Protein AF-A0A527W4P3-F1 (afdb_monomer_lite)

Sequence (259 aa):
NPYYQLFCGEEFFQHHLVFDRTSLTRWRLRMGEERLTALLQESLAAATRLGAAKPADFRAVIVDTTVQEKAITFPTDAKLMHRARERLVKLAGKHGIRLRQSYARVGKIALIKHQRYAHAKQFKRANRQLKRLRTMLGAVIRDITRKIAGRPELMAPFGLPLSLARRVRDQRQRERGRKVYSLHAPEVECIGKGKAHKPYEFGVKVSVATPLYRSRGGQFVAHIKALPGNPYDGHTLATILPAIENSIGANLAKIVADA

pLDDT: mean 91.45, std 6.42, range [50.66, 98.5]

Foldseek 3Di:
DVVVCVVVPNPDDDPDDPDDPCPVVVVVVVCPDVNVLVVQLVVLVVCCVVQQFPLVLLQAKEKEKDFPFDPDDFFDLLVQLLVLLVVLLVVCVVVVNDFPDSCNPVSVVLSVQLVVCVVVVVVVRNVVSSVVSLVNLVSSLVRVVVRCVVPVVVCVVCVLSSVSSVLSSPDDPPDPQSHQRDSVCSQWDWAAPPDPVDRTGIHFMKMWMWGPDAGNNGIGGLDMDTDGSRDDRVVVCVVCQVVSCVSSVHHHPHYHYDD

Radius of gyration: 23.85 Å; chains: 1; bounding box: 53×44×65 Å

Structure (mmCIF, N/CA/C/O backbone):
data_AF-A0A527W4P3-F1
#
_entry.id   AF-A0A527W4P3-F1
#
loop_
_atom_site.group_PDB
_atom_site.id
_atom_site.type_symbol
_atom_site.label_atom_id
_atom_site.label_alt_id
_atom_site.label_comp_id
_atom_site.label_asym_id
_atom_site.label_entity_id
_atom_site.label_seq_id
_atom_site.pdbx_PDB_ins_code
_atom_site.Cartn_x
_atom_site.Cartn_y
_atom_site.Cartn_z
_atom_site.occupancy
_atom_site.B_iso_or_equiv
_atom_site.auth_seq_id
_atom_site.auth_comp_id
_atom_site.auth_asym_id
_atom_site.auth_atom_id
_atom_site.pdbx_PDB_model_num
ATOM 1 N N . ASN A 1 1 ? -7.059 21.897 -9.932 1.00 77.62 1 ASN A N 1
ATOM 2 C CA . ASN A 1 1 ? -5.733 21.469 -9.426 1.00 77.62 1 ASN A CA 1
ATOM 3 C C . ASN A 1 1 ? -4.750 21.850 -10.518 1.00 77.62 1 ASN A C 1
ATOM 5 O O . ASN A 1 1 ? -4.711 21.125 -11.504 1.00 77.62 1 ASN A O 1
ATOM 9 N N . PRO A 1 2 ? -4.055 22.989 -10.385 1.00 84.31 2 PRO A N 1
ATOM 10 C CA . PRO A 1 2 ? -3.237 23.552 -11.461 1.00 84.31 2 PRO A CA 1
ATOM 11 C C . PRO A 1 2 ? -2.115 22.602 -11.905 1.00 84.31 2 PRO A C 1
ATOM 13 O O . PRO A 1 2 ? -1.927 22.403 -13.095 1.00 84.31 2 PRO A O 1
ATOM 16 N N . TYR A 1 3 ? -1.466 21.896 -10.971 1.00 84.56 3 TYR A N 1
ATOM 17 C CA . TYR A 1 3 ? -0.422 20.912 -11.298 1.00 84.56 3 TYR A CA 1
ATOM 18 C C . TYR A 1 3 ? -0.920 19.771 -12.188 1.00 84.56 3 TYR A C 1
ATOM 20 O O . TYR A 1 3 ? -0.194 19.255 -13.028 1.00 84.56 3 TYR A O 1
ATOM 28 N N . TYR A 1 4 ? -2.168 19.360 -11.986 1.00 78.75 4 TYR A N 1
ATOM 29 C CA . TYR A 1 4 ? -2.769 18.273 -12.747 1.00 78.75 4 TYR A CA 1
ATOM 30 C C . TYR A 1 4 ? -3.213 18.707 -14.145 1.00 78.75 4 TYR A C 1
ATOM 32 O O . TYR A 1 4 ? -3.174 17.907 -15.067 1.00 78.75 4 TYR A O 1
ATOM 40 N N . GLN A 1 5 ? -3.624 19.968 -14.287 1.00 85.94 5 GLN A N 1
ATOM 41 C CA . GLN A 1 5 ? -3.936 20.566 -15.584 1.00 85.94 5 GLN A CA 1
ATOM 42 C C . GLN A 1 5 ? -2.657 20.711 -16.412 1.00 85.94 5 GLN A C 1
ATOM 44 O O . GLN A 1 5 ? -2.618 20.217 -17.533 1.00 85.94 5 GLN A O 1
ATOM 49 N N . LEU A 1 6 ? -1.580 21.225 -15.807 1.00 85.81 6 LEU A N 1
ATOM 50 C CA . LEU A 1 6 ? -0.265 21.294 -16.447 1.00 85.81 6 LEU A CA 1
ATOM 51 C C . LEU A 1 6 ? 0.236 19.911 -16.895 1.00 85.81 6 LEU A C 1
ATOM 53 O O . LEU A 1 6 ? 0.693 19.753 -18.020 1.00 85.81 6 LEU A O 1
ATOM 57 N N . PHE A 1 7 ? 0.110 18.886 -16.041 1.00 82.56 7 PHE A N 1
ATOM 58 C CA . PHE A 1 7 ? 0.482 17.510 -16.402 1.00 82.56 7 PHE A CA 1
ATOM 59 C C . PHE A 1 7 ? -0.280 16.983 -17.629 1.00 82.56 7 PHE A C 1
ATOM 61 O O . PHE A 1 7 ? 0.236 16.144 -18.362 1.00 82.56 7 PHE A O 1
ATOM 68 N N . CYS A 1 8 ? -1.499 17.466 -17.860 1.00 84.19 8 CYS A N 1
ATOM 69 C CA . CYS A 1 8 ? -2.319 17.078 -19.003 1.00 84.19 8 CYS A CA 1
ATOM 70 C C . CYS A 1 8 ? -2.175 18.002 -20.213 1.00 84.19 8 CYS A C 1
ATOM 72 O O . CYS A 1 8 ? -2.931 17.841 -21.164 1.00 84.19 8 CYS A O 1
ATOM 74 N N . GLY A 1 9 ? -1.190 18.903 -20.195 1.00 87.88 9 GLY A N 1
ATOM 75 C CA . GLY A 1 9 ? -0.862 19.771 -21.322 1.00 87.88 9 GLY A CA 1
ATOM 76 C C . GLY A 1 9 ? -1.630 21.090 -21.354 1.00 87.88 9 GLY A C 1
ATOM 77 O O . GLY A 1 9 ? -1.562 21.785 -22.358 1.00 87.88 9 GLY A O 1
ATOM 78 N N . GLU A 1 10 ? -2.346 21.457 -20.288 1.00 89.19 10 GLU A N 1
ATOM 79 C CA . GLU A 1 10 ? -2.992 22.770 -20.218 1.00 89.19 10 GLU A CA 1
ATOM 80 C C . GLU A 1 10 ? -1.956 23.865 -19.949 1.00 89.19 10 GLU A C 1
ATOM 82 O O . GLU A 1 10 ? -1.247 23.833 -18.938 1.00 89.19 10 GLU A O 1
ATOM 87 N N . GLU A 1 11 ? -1.913 24.861 -20.829 1.00 90.25 11 GLU A N 1
ATOM 88 C CA . GLU A 1 11 ? -1.038 26.032 -20.701 1.00 90.25 11 GLU A CA 1
ATOM 89 C C . GLU A 1 11 ? -1.626 27.097 -19.763 1.00 90.25 11 GLU A C 1
ATOM 91 O O . GLU A 1 11 ? -0.892 27.812 -19.079 1.00 90.25 11 GLU A O 1
ATOM 96 N N . PHE A 1 12 ? -2.958 27.166 -19.674 1.00 90.88 12 PHE A N 1
ATOM 97 C CA . PHE A 1 12 ? -3.688 28.119 -18.840 1.00 90.88 12 PHE A CA 1
ATOM 98 C C . PHE A 1 12 ? -4.548 27.406 -17.797 1.00 90.88 12 PHE A C 1
ATOM 100 O O . PHE A 1 12 ? -4.994 26.273 -17.978 1.00 90.88 12 PHE A O 1
ATOM 107 N N . PHE A 1 13 ? -4.798 28.081 -16.672 1.00 90.25 13 PHE A N 1
ATOM 108 C CA . PHE A 1 13 ? -5.628 27.517 -15.614 1.00 90.25 13 PHE A CA 1
ATOM 109 C C . PHE A 1 13 ? -7.089 27.414 -16.063 1.00 90.25 13 PHE A C 1
ATOM 111 O O . PHE A 1 13 ? -7.755 28.424 -16.283 1.00 90.25 13 PHE A O 1
ATOM 118 N N . GLN A 1 14 ? -7.600 26.186 -16.125 1.00 88.62 14 GLN A N 1
ATOM 119 C CA . GLN A 1 14 ? -8.987 25.918 -16.488 1.00 88.62 14 GLN A CA 1
ATOM 120 C C . GLN A 1 14 ? -9.875 25.847 -15.241 1.00 88.62 14 GLN A C 1
ATOM 122 O O . GLN A 1 14 ? -9.539 25.193 -14.246 1.00 88.62 14 GLN A O 1
ATOM 127 N N . HIS A 1 15 ? -11.059 26.457 -15.298 1.00 88.38 15 HIS A N 1
ATOM 128 C CA . HIS A 1 15 ? -12.061 26.316 -14.234 1.00 88.38 15 HIS A CA 1
ATOM 129 C C . HIS A 1 15 ? -12.804 24.976 -14.305 1.00 88.38 15 HIS A C 1
ATOM 131 O O . HIS A 1 15 ? -13.229 24.452 -13.272 1.00 88.38 15 HIS A O 1
ATOM 137 N N . HIS A 1 16 ? -12.912 24.384 -15.499 1.00 84.69 16 HIS A N 1
ATOM 138 C CA . HIS A 1 16 ? -13.428 23.030 -15.651 1.00 84.69 16 HIS A CA 1
ATOM 139 C C . HIS A 1 16 ? -12.321 21.993 -15.412 1.00 84.69 16 HIS A C 1
ATOM 141 O O . HIS A 1 16 ? -11.132 22.220 -15.644 1.00 84.69 16 HIS A O 1
ATOM 147 N N . LEU A 1 17 ? -12.708 20.817 -14.918 1.00 76.75 17 LEU A N 1
ATOM 148 C CA . LEU A 1 17 ? -11.782 19.691 -14.833 1.00 76.75 17 LEU A CA 1
ATOM 149 C C . LEU A 1 17 ? -11.620 19.082 -16.227 1.00 76.75 17 LEU A C 1
ATOM 151 O O . LEU A 1 17 ? -12.619 18.741 -16.855 1.00 76.75 17 LEU A O 1
ATOM 155 N N . VAL A 1 18 ? -10.375 18.920 -16.681 1.00 77.31 18 VAL A N 1
ATOM 156 C CA . VAL A 1 18 ? -10.034 18.305 -17.981 1.00 77.31 18 VAL A CA 1
ATOM 157 C C . VAL A 1 18 ? -10.544 16.859 -18.058 1.00 77.31 18 VAL A C 1
ATOM 159 O O . VAL A 1 18 ? -10.915 16.367 -19.116 1.00 77.31 18 VAL A O 1
ATOM 162 N N . PHE A 1 19 ? -10.619 16.171 -16.915 1.00 77.31 19 PHE A N 1
ATOM 163 C CA . PHE A 1 19 ? -11.218 14.846 -16.795 1.00 77.31 19 PHE A CA 1
ATOM 164 C C . PHE A 1 19 ? -11.559 14.511 -15.339 1.00 77.31 19 PHE A C 1
ATOM 166 O O . PHE A 1 19 ? -11.038 15.110 -14.391 1.00 77.31 19 PHE A O 1
ATOM 173 N N . ASP A 1 20 ? -12.430 13.517 -15.154 1.00 83.00 20 ASP A N 1
ATOM 174 C CA . ASP A 1 20 ? -12.815 13.036 -13.830 1.00 83.00 20 ASP A CA 1
ATOM 175 C C . ASP A 1 20 ? -11.621 12.438 -13.064 1.00 83.00 20 ASP A C 1
ATOM 177 O O . ASP A 1 20 ? -10.805 11.686 -13.602 1.00 83.00 20 ASP A O 1
ATOM 181 N N . ARG A 1 21 ? -11.538 12.713 -11.756 1.00 77.06 21 ARG A N 1
ATOM 182 C CA . ARG A 1 21 ? -10.427 12.242 -10.904 1.00 77.06 21 ARG A CA 1
ATOM 183 C C . ARG A 1 21 ? -10.289 10.718 -10.890 1.00 77.06 21 ARG A C 1
ATOM 185 O O . ARG A 1 21 ? -9.221 10.204 -10.565 1.00 77.06 21 ARG A O 1
ATOM 192 N N . THR A 1 22 ? -11.359 9.987 -11.198 1.00 83.19 22 THR A N 1
ATOM 193 C CA . THR A 1 22 ? -11.356 8.524 -11.234 1.00 83.19 22 THR A CA 1
ATOM 194 C C . THR A 1 22 ? -10.990 7.949 -12.599 1.00 83.19 22 THR A C 1
ATOM 196 O O . THR A 1 22 ? -10.780 6.738 -12.672 1.00 83.19 22 THR A O 1
ATOM 199 N N . SER A 1 23 ? -10.832 8.757 -13.657 1.00 84.44 23 SER A N 1
ATOM 200 C CA . SER A 1 23 ? -10.552 8.244 -15.008 1.00 84.44 23 SER A CA 1
ATOM 201 C C . SER A 1 23 ? -9.259 7.439 -15.078 1.00 84.44 23 SER A C 1
ATOM 203 O O . SER A 1 23 ? -9.278 6.340 -15.624 1.00 84.44 23 SER A O 1
ATOM 205 N N . LEU A 1 24 ? -8.163 7.904 -14.463 1.00 81.62 24 LEU A N 1
ATOM 206 C CA . LEU A 1 24 ? -6.905 7.141 -14.431 1.00 81.62 24 LEU A CA 1
ATOM 207 C C . LEU A 1 24 ? -7.049 5.832 -13.646 1.00 81.62 24 LEU A C 1
ATOM 209 O O . LEU A 1 24 ? -6.514 4.805 -14.054 1.00 81.62 24 LEU A O 1
ATOM 213 N N . THR A 1 25 ? -7.817 5.831 -12.554 1.00 83.00 25 THR A N 1
ATOM 214 C CA . THR A 1 25 ? -8.110 4.607 -11.795 1.00 83.00 25 THR A CA 1
ATOM 215 C C . THR A 1 25 ? -8.905 3.616 -12.643 1.00 83.00 25 THR A C 1
ATOM 217 O O . THR A 1 25 ? -8.542 2.445 -12.717 1.00 83.00 25 THR A O 1
ATOM 220 N N . ARG A 1 26 ? -9.959 4.077 -13.327 1.00 86.62 26 ARG A N 1
ATOM 221 C CA . ARG A 1 26 ? -10.779 3.242 -14.219 1.00 86.62 26 ARG A CA 1
ATOM 222 C C . ARG A 1 26 ? -9.981 2.740 -15.419 1.00 86.62 26 ARG A C 1
ATOM 224 O O . ARG A 1 26 ? -10.135 1.588 -15.798 1.00 86.62 26 ARG A O 1
ATOM 231 N N . TRP A 1 27 ? -9.125 3.574 -16.010 1.00 87.88 27 TRP A N 1
ATOM 232 C CA . TRP A 1 27 ? -8.229 3.171 -17.094 1.00 87.88 27 TRP A CA 1
ATOM 233 C C . TRP A 1 27 ? -7.292 2.059 -16.625 1.00 87.88 27 TRP A C 1
ATOM 235 O O . TRP A 1 27 ? -7.317 0.980 -17.205 1.00 87.88 27 TRP A O 1
ATOM 245 N N . ARG A 1 28 ? -6.586 2.247 -15.501 1.00 83.62 28 ARG A N 1
ATOM 246 C CA . ARG A 1 28 ? -5.683 1.225 -14.940 1.00 83.62 28 ARG A CA 1
ATOM 247 C C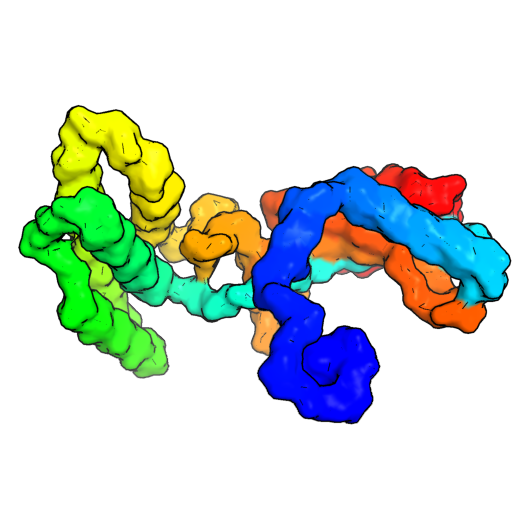 . ARG A 1 28 ? -6.389 -0.103 -14.668 1.00 83.62 28 ARG A C 1
ATOM 249 O O . ARG A 1 28 ? -5.836 -1.148 -14.986 1.00 83.62 28 ARG A O 1
ATOM 256 N N . LEU A 1 29 ? -7.606 -0.063 -14.119 1.00 84.06 29 LEU A N 1
ATOM 257 C CA . LEU A 1 29 ? -8.409 -1.267 -13.871 1.00 84.06 29 LEU A CA 1
ATOM 258 C C . LEU A 1 29 ? -8.836 -1.983 -15.162 1.00 84.06 29 LEU A C 1
ATOM 260 O O . LEU A 1 29 ? -9.033 -3.191 -15.134 1.00 84.06 29 LEU A O 1
ATOM 264 N N . ARG A 1 30 ? -8.974 -1.260 -16.281 1.00 89.19 30 ARG A N 1
ATOM 265 C CA . ARG A 1 30 ? -9.340 -1.824 -17.591 1.00 89.19 30 ARG A CA 1
ATOM 266 C C . ARG A 1 30 ? -8.151 -2.326 -18.408 1.00 89.19 30 ARG A C 1
ATOM 268 O O . ARG A 1 30 ? -8.368 -3.142 -19.301 1.00 89.19 30 ARG A O 1
ATOM 275 N N . MET A 1 31 ? -6.940 -1.816 -18.180 1.00 89.19 31 MET A N 1
ATOM 276 C CA . MET A 1 31 ? -5.775 -2.238 -18.966 1.00 89.19 31 MET A CA 1
ATOM 277 C C . MET A 1 31 ? -5.337 -3.657 -18.590 1.00 89.19 31 MET A C 1
ATOM 279 O O . MET A 1 31 ? -5.160 -4.488 -19.471 1.00 89.19 31 MET A O 1
ATOM 283 N N . GLY A 1 32 ? -5.221 -3.961 -17.296 1.00 86.94 32 GLY A N 1
ATOM 284 C CA . GLY A 1 32 ? -4.622 -5.230 -16.866 1.00 86.94 32 GLY A CA 1
ATOM 285 C C . GLY A 1 32 ? -3.139 -5.335 -17.250 1.00 86.94 32 GLY A C 1
ATOM 286 O O . GLY A 1 32 ? -2.570 -4.413 -17.832 1.00 86.94 32 GLY A O 1
ATOM 287 N N . GLU A 1 33 ? -2.492 -6.440 -16.884 1.00 85.69 33 GLU A N 1
ATOM 288 C CA . GLU A 1 33 ? -1.056 -6.642 -17.134 1.00 85.69 33 GLU A CA 1
ATOM 289 C C . GLU A 1 33 ? -0.759 -6.816 -18.628 1.00 85.69 33 GLU A C 1
ATOM 291 O O . GLU A 1 33 ? 0.067 -6.094 -19.177 1.00 85.69 33 GLU A O 1
ATOM 296 N N . GLU A 1 34 ? -1.511 -7.681 -19.310 1.00 88.12 34 GLU A N 1
ATOM 297 C CA . GLU A 1 34 ? -1.300 -8.015 -20.724 1.00 88.12 34 GLU A CA 1
ATOM 298 C C . GLU A 1 34 ? -1.321 -6.786 -21.642 1.00 88.12 34 GLU A C 1
ATOM 300 O O . GLU A 1 34 ? -0.414 -6.597 -22.452 1.00 88.12 34 GLU A O 1
ATOM 305 N N . ARG A 1 35 ? -2.312 -5.893 -21.490 1.00 91.81 35 ARG A N 1
ATOM 306 C CA . ARG A 1 35 ? -2.401 -4.694 -22.342 1.00 91.81 35 ARG A CA 1
ATOM 307 C C . ARG A 1 35 ? -1.321 -3.671 -22.011 1.00 91.81 35 ARG A C 1
ATOM 309 O O . ARG A 1 35 ? -0.902 -2.940 -22.901 1.00 91.81 35 ARG A O 1
ATOM 316 N N . LEU A 1 36 ? -0.877 -3.591 -20.754 1.00 89.81 36 LEU A N 1
ATOM 317 C CA . LEU A 1 36 ? 0.237 -2.714 -20.382 1.00 89.81 36 LEU A CA 1
ATOM 318 C C . LEU A 1 36 ? 1.555 -3.221 -20.973 1.00 89.81 36 LEU A C 1
ATOM 320 O O . LEU A 1 36 ? 2.338 -2.411 -21.464 1.00 89.81 36 LEU A O 1
ATOM 324 N N . THR A 1 37 ? 1.772 -4.537 -20.988 1.00 89.12 37 THR A N 1
ATOM 325 C CA . THR A 1 37 ? 2.925 -5.143 -21.664 1.00 89.12 37 THR A CA 1
ATOM 326 C C . THR A 1 37 ? 2.879 -4.887 -23.169 1.00 89.12 37 THR A C 1
ATOM 328 O O . THR A 1 37 ? 3.876 -4.442 -23.729 1.00 89.12 37 THR A O 1
ATOM 331 N N . ALA A 1 38 ? 1.720 -5.055 -23.811 1.00 91.69 38 ALA A N 1
ATOM 332 C CA . ALA A 1 38 ? 1.558 -4.746 -25.233 1.00 91.69 38 ALA A CA 1
ATOM 333 C C . ALA A 1 38 ? 1.823 -3.261 -25.547 1.00 91.69 38 ALA A C 1
ATOM 335 O O . ALA A 1 38 ? 2.483 -2.941 -26.531 1.00 91.69 38 ALA A O 1
ATOM 336 N N . LEU A 1 39 ? 1.368 -2.338 -24.689 1.00 92.62 39 LEU A N 1
ATOM 337 C CA . LEU A 1 39 ? 1.679 -0.911 -24.834 1.00 92.62 39 LEU A CA 1
ATOM 338 C C . LEU A 1 39 ? 3.175 -0.617 -24.705 1.00 92.62 39 LEU A C 1
ATOM 340 O O . LEU A 1 39 ? 3.691 0.245 -25.420 1.00 92.62 39 LEU A O 1
ATOM 344 N N . LEU A 1 40 ? 3.873 -1.305 -23.800 1.00 92.38 40 LEU A N 1
ATOM 345 C CA . LEU A 1 40 ? 5.319 -1.168 -23.664 1.00 92.38 40 LEU A CA 1
ATOM 346 C C . LEU A 1 40 ? 6.031 -1.657 -24.930 1.00 92.38 40 LEU A C 1
ATOM 348 O O . LEU A 1 40 ? 6.862 -0.932 -25.472 1.00 92.38 40 LEU A O 1
ATOM 352 N N . GLN A 1 41 ? 5.656 -2.836 -25.432 1.00 93.19 41 GLN A N 1
ATOM 353 C CA . GLN A 1 41 ? 6.182 -3.399 -26.679 1.00 93.19 41 GLN A CA 1
ATOM 354 C C . GLN A 1 41 ? 5.959 -2.451 -27.863 1.00 93.19 41 GLN A C 1
ATOM 356 O O . GLN A 1 41 ? 6.901 -2.145 -28.592 1.00 93.19 41 GLN A O 1
ATOM 361 N N . GLU A 1 42 ? 4.749 -1.908 -28.013 1.00 94.88 42 GLU A N 1
ATOM 362 C CA . GLU A 1 42 ? 4.442 -0.952 -29.081 1.00 94.88 42 GLU A CA 1
ATOM 363 C C . GLU A 1 42 ? 5.232 0.355 -28.927 1.00 94.88 42 GLU A C 1
ATOM 365 O O . GLU A 1 42 ? 5.671 0.931 -29.919 1.00 94.88 42 GLU A O 1
ATOM 370 N N . SER A 1 43 ? 5.493 0.803 -27.695 1.00 93.31 43 SER A N 1
ATOM 371 C CA . SER A 1 43 ? 6.328 1.986 -27.442 1.00 93.31 43 SER A CA 1
ATOM 372 C C . SER A 1 43 ? 7.777 1.770 -27.898 1.00 93.31 43 SER A C 1
ATOM 374 O O . SER A 1 43 ? 8.374 2.661 -28.505 1.00 93.31 43 SER A O 1
ATOM 376 N N . LEU A 1 44 ? 8.340 0.580 -27.658 1.00 93.44 44 LEU A N 1
ATOM 377 C CA . LEU A 1 44 ? 9.680 0.203 -28.129 1.00 93.44 44 LEU A CA 1
ATOM 378 C C . LEU A 1 44 ? 9.720 0.028 -29.656 1.00 93.44 44 LEU A C 1
ATOM 380 O O . LEU A 1 44 ? 10.667 0.471 -30.316 1.00 93.44 44 LEU A O 1
ATOM 384 N N . ALA A 1 45 ? 8.672 -0.560 -30.236 1.00 93.56 45 ALA A N 1
ATOM 385 C CA . ALA A 1 45 ? 8.529 -0.697 -31.682 1.00 93.56 45 ALA A CA 1
ATOM 386 C C . ALA A 1 45 ? 8.433 0.676 -32.363 1.00 93.56 45 ALA A C 1
ATOM 388 O O . ALA A 1 45 ? 9.137 0.936 -33.340 1.00 93.56 45 ALA A O 1
ATOM 389 N N . ALA A 1 46 ? 7.635 1.593 -31.813 1.00 95.38 46 ALA A N 1
ATOM 390 C CA . ALA A 1 46 ? 7.521 2.964 -32.293 1.00 95.38 46 ALA A CA 1
ATOM 391 C C . ALA A 1 46 ? 8.858 3.714 -32.206 1.00 95.38 46 ALA A C 1
ATOM 393 O O . ALA A 1 46 ? 9.261 4.341 -33.184 1.00 95.38 46 ALA A O 1
ATOM 394 N N . ALA A 1 47 ? 9.587 3.596 -31.090 1.00 94.06 47 ALA A N 1
ATOM 395 C CA . ALA A 1 47 ? 10.924 4.177 -30.953 1.00 94.06 47 ALA A CA 1
ATOM 396 C C . ALA A 1 47 ? 11.891 3.662 -32.030 1.00 94.06 47 ALA A C 1
ATOM 398 O O . ALA A 1 47 ? 12.680 4.434 -32.576 1.00 94.06 47 ALA A O 1
ATOM 399 N N . THR A 1 48 ? 11.788 2.380 -32.382 1.00 93.94 48 THR A N 1
ATOM 400 C CA . THR A 1 48 ? 12.583 1.782 -33.459 1.00 93.94 48 THR A CA 1
ATOM 401 C C . THR A 1 48 ? 12.190 2.327 -34.831 1.00 93.94 48 THR A C 1
ATOM 403 O O . THR A 1 48 ? 13.056 2.773 -35.582 1.00 93.94 48 THR A O 1
ATOM 406 N N . ARG A 1 49 ? 10.889 2.366 -35.154 1.00 95.88 49 ARG A N 1
ATOM 407 C CA . ARG A 1 49 ? 10.382 2.891 -36.439 1.00 95.88 49 ARG A CA 1
ATOM 408 C C . ARG A 1 49 ? 10.742 4.363 -36.654 1.00 95.88 49 ARG A C 1
ATOM 410 O O . ARG A 1 49 ? 11.028 4.760 -37.776 1.00 95.88 49 ARG A O 1
ATOM 417 N N . LEU A 1 50 ? 10.756 5.156 -35.583 1.00 96.44 50 LEU A N 1
ATOM 418 C CA . LEU A 1 50 ? 11.114 6.578 -35.610 1.00 96.44 50 LEU A CA 1
ATOM 419 C C . LEU A 1 50 ? 12.635 6.826 -35.575 1.00 96.44 50 LEU A C 1
ATOM 421 O O . LEU A 1 50 ? 13.069 7.976 -35.565 1.00 96.44 50 LEU A O 1
ATOM 425 N N . GLY A 1 51 ? 13.460 5.774 -35.514 1.00 94.12 51 GLY A N 1
ATOM 426 C CA . GLY A 1 51 ? 14.919 5.890 -35.425 1.00 94.12 51 GLY A CA 1
ATOM 427 C C . GLY A 1 51 ? 15.429 6.451 -34.091 1.00 94.12 51 GLY A C 1
ATOM 428 O O . GLY A 1 51 ? 16.599 6.822 -33.986 1.00 94.12 51 GLY A O 1
ATOM 429 N N . ALA A 1 52 ? 14.573 6.515 -33.069 1.00 95.19 52 ALA A N 1
ATOM 430 C CA . ALA A 1 52 ? 14.927 6.928 -31.715 1.00 95.19 52 ALA A CA 1
ATOM 431 C C . ALA A 1 52 ? 15.705 5.832 -30.962 1.00 95.19 52 ALA A C 1
ATOM 433 O O . ALA A 1 52 ? 16.477 6.138 -30.056 1.00 95.19 52 ALA A O 1
ATOM 434 N N . ALA A 1 53 ? 15.555 4.569 -31.356 1.00 94.75 53 ALA A N 1
ATOM 435 C CA . ALA A 1 53 ? 16.349 3.450 -30.859 1.00 94.75 53 ALA A CA 1
ATOM 436 C C . ALA A 1 53 ? 16.651 2.458 -31.986 1.00 94.75 53 ALA A C 1
ATOM 438 O O . ALA A 1 53 ? 15.956 2.425 -33.003 1.00 94.75 53 ALA A O 1
ATOM 439 N N . LYS A 1 54 ? 17.688 1.640 -31.809 1.00 93.00 54 LYS A N 1
ATOM 440 C CA . LYS A 1 54 ? 17.969 0.484 -32.670 1.00 93.00 54 LYS A CA 1
ATOM 441 C C . LYS A 1 54 ? 17.633 -0.804 -31.915 1.00 93.00 54 LYS A C 1
ATOM 443 O O . LYS A 1 54 ? 17.862 -0.854 -30.709 1.00 93.00 54 LYS A O 1
ATOM 448 N N . PRO A 1 55 ? 17.223 -1.892 -32.594 1.00 91.31 55 PRO A N 1
ATOM 449 C CA . PRO A 1 55 ? 17.021 -3.188 -31.938 1.00 91.31 55 PRO A CA 1
ATOM 450 C C . PRO A 1 55 ? 18.251 -3.671 -31.151 1.00 91.31 55 PRO A C 1
ATOM 452 O O . PRO A 1 55 ? 18.123 -4.284 -30.096 1.00 91.31 55 PRO A O 1
ATOM 455 N N . ALA A 1 56 ? 19.456 -3.346 -31.635 1.00 92.12 56 ALA A N 1
ATOM 456 C CA . ALA A 1 56 ? 20.712 -3.673 -30.965 1.00 92.12 56 ALA A CA 1
ATOM 457 C C . ALA A 1 56 ? 20.874 -2.995 -29.591 1.00 92.12 56 ALA A C 1
ATOM 459 O O . ALA A 1 56 ? 21.510 -3.578 -28.714 1.00 92.12 56 ALA A O 1
ATOM 460 N N . ASP A 1 57 ? 20.270 -1.819 -29.382 1.00 92.12 57 ASP A N 1
ATOM 461 C CA . ASP A 1 57 ? 20.376 -1.062 -28.127 1.00 92.12 57 ASP A CA 1
ATOM 462 C C . ASP A 1 57 ? 19.748 -1.833 -26.955 1.00 92.12 57 ASP A C 1
ATOM 464 O O . ASP A 1 57 ? 20.198 -1.728 -25.817 1.00 92.12 57 ASP A O 1
ATOM 468 N N . PHE A 1 58 ? 18.740 -2.665 -27.235 1.00 92.81 58 PHE A N 1
ATOM 469 C CA . PHE A 1 58 ? 18.008 -3.433 -26.230 1.00 92.81 58 PHE A CA 1
ATOM 470 C C . PHE A 1 58 ? 18.654 -4.785 -25.891 1.00 92.81 58 PHE A C 1
ATOM 472 O O . PHE A 1 58 ? 18.195 -5.471 -24.984 1.00 92.81 58 PHE A O 1
ATOM 479 N N . ARG A 1 59 ? 19.733 -5.191 -26.576 1.00 93.25 59 ARG A N 1
ATOM 480 C CA . ARG A 1 59 ? 20.405 -6.480 -26.309 1.00 93.25 59 ARG A CA 1
ATOM 481 C C . ARG A 1 59 ? 21.342 -6.440 -25.103 1.00 93.25 59 ARG A C 1
ATOM 483 O O . ARG A 1 59 ? 21.708 -7.491 -24.585 1.00 93.25 59 ARG A O 1
ATOM 490 N N . ALA A 1 60 ? 21.747 -5.253 -24.663 1.00 94.25 60 ALA A N 1
ATOM 491 C CA . ALA A 1 60 ? 22.511 -5.061 -23.439 1.00 94.25 60 ALA A CA 1
ATOM 492 C C . ALA A 1 60 ? 21.651 -4.273 -22.451 1.00 94.25 60 ALA A C 1
ATOM 494 O O . ALA A 1 60 ? 21.300 -3.131 -22.739 1.00 94.25 60 ALA A O 1
ATOM 495 N N . VAL A 1 61 ? 21.312 -4.860 -21.303 1.00 93.88 61 VAL A N 1
ATOM 496 C CA . VAL A 1 61 ? 20.382 -4.251 -20.340 1.00 93.88 61 VAL A CA 1
ATOM 497 C C . VAL A 1 61 ? 20.967 -4.167 -18.938 1.00 93.88 61 VAL A C 1
ATOM 499 O O . VAL A 1 61 ? 21.739 -5.026 -18.512 1.00 93.88 61 VAL A O 1
ATOM 502 N N . ILE A 1 62 ? 20.555 -3.129 -18.217 1.00 93.88 62 ILE A N 1
ATOM 503 C CA . ILE A 1 62 ? 20.686 -3.009 -16.769 1.00 93.88 62 ILE A CA 1
ATOM 504 C C . ILE A 1 62 ? 19.350 -3.419 -16.164 1.00 93.88 62 ILE A C 1
ATOM 506 O O . ILE A 1 62 ? 18.316 -2.863 -16.543 1.00 93.88 62 ILE A O 1
ATOM 510 N N . VAL A 1 63 ? 19.371 -4.370 -15.237 1.00 92.31 63 VAL A N 1
ATOM 511 C CA . VAL A 1 63 ? 18.193 -4.829 -14.500 1.00 92.31 63 VAL A CA 1
ATOM 512 C C . VAL A 1 63 ? 18.371 -4.470 -13.036 1.00 92.31 63 VAL A C 1
ATOM 514 O O . VAL A 1 63 ? 19.301 -4.941 -12.389 1.00 92.31 63 VAL A O 1
ATOM 517 N N . ASP A 1 64 ? 17.445 -3.675 -12.513 1.00 91.25 64 ASP A N 1
ATOM 518 C CA . ASP A 1 64 ? 17.396 -3.336 -11.094 1.00 91.25 64 ASP A CA 1
ATOM 519 C C . ASP A 1 64 ? 16.025 -3.687 -10.504 1.00 91.25 64 ASP A C 1
ATOM 521 O O . ASP A 1 64 ? 15.001 -3.748 -11.201 1.00 91.25 64 ASP A O 1
ATOM 525 N N . THR A 1 65 ? 16.003 -3.938 -9.197 1.00 89.56 65 THR A N 1
ATOM 526 C CA . THR A 1 65 ? 14.776 -4.107 -8.425 1.00 89.56 65 THR A CA 1
ATOM 527 C C . THR A 1 65 ? 14.578 -2.926 -7.486 1.00 89.56 65 THR A C 1
ATOM 529 O O . THR A 1 65 ? 15.338 -2.692 -6.548 1.00 89.56 65 THR A O 1
ATOM 532 N N . THR A 1 66 ? 13.467 -2.224 -7.664 1.00 89.38 66 THR A N 1
ATOM 533 C CA . THR A 1 66 ? 13.075 -1.095 -6.819 1.00 89.38 66 THR A CA 1
ATOM 534 C C . THR A 1 66 ? 11.710 -1.344 -6.178 1.00 89.38 66 THR A C 1
ATOM 536 O O . THR A 1 66 ? 11.098 -2.402 -6.351 1.00 89.38 66 THR A O 1
ATOM 539 N N . VAL A 1 67 ? 11.232 -0.403 -5.369 1.00 91.75 67 VAL A N 1
ATOM 540 C CA . VAL A 1 67 ? 9.904 -0.464 -4.757 1.00 91.75 67 VAL A CA 1
ATOM 541 C C . VAL A 1 67 ? 9.018 0.570 -5.425 1.00 91.75 67 VAL A C 1
ATOM 543 O O . VAL A 1 67 ? 9.250 1.772 -5.327 1.00 91.75 67 VAL A O 1
ATOM 546 N N . GLN A 1 68 ? 7.943 0.109 -6.059 1.00 92.88 68 GLN A N 1
ATOM 547 C CA . GLN A 1 68 ? 6.874 1.006 -6.465 1.00 92.88 68 GLN A CA 1
ATOM 548 C C . GLN A 1 68 ? 6.047 1.340 -5.225 1.00 92.88 68 GLN A C 1
ATOM 550 O O . GLN A 1 68 ? 5.120 0.611 -4.853 1.00 92.88 68 GLN A O 1
ATOM 555 N N . GLU A 1 69 ? 6.404 2.442 -4.567 1.00 92.88 69 GLU A N 1
ATOM 556 C CA . GLU A 1 69 ? 5.709 2.896 -3.370 1.00 92.88 69 GLU A CA 1
ATOM 557 C C . GLU A 1 69 ? 4.230 3.154 -3.658 1.00 92.88 69 GLU A C 1
ATOM 559 O O . GLU A 1 69 ? 3.834 3.736 -4.676 1.00 92.88 69 GLU A O 1
ATOM 564 N N . LYS A 1 70 ? 3.394 2.716 -2.720 1.00 92.31 70 LYS A N 1
ATOM 565 C CA . LYS A 1 70 ? 1.979 3.056 -2.701 1.00 92.31 70 LYS A CA 1
ATOM 566 C C . LYS A 1 70 ? 1.815 4.314 -1.862 1.00 92.31 70 LYS A C 1
ATOM 568 O O . LYS A 1 70 ? 2.413 4.435 -0.797 1.00 92.31 70 LYS A O 1
ATOM 573 N N . ALA A 1 71 ? 0.934 5.213 -2.295 1.00 91.62 71 ALA A N 1
ATOM 574 C CA . ALA A 1 71 ? 0.564 6.411 -1.546 1.00 91.62 71 ALA A CA 1
ATOM 575 C C . ALA A 1 71 ? -0.208 6.057 -0.258 1.00 91.62 71 ALA A C 1
ATOM 577 O O . ALA A 1 71 ? -1.429 6.203 -0.167 1.00 91.62 71 ALA A O 1
ATOM 578 N N . ILE A 1 72 ? 0.510 5.561 0.749 1.00 92.88 72 ILE A N 1
ATOM 579 C CA . ILE A 1 72 ? -0.014 5.224 2.065 1.00 92.88 72 ILE A CA 1
ATOM 580 C C . ILE A 1 72 ? 0.628 6.108 3.125 1.00 92.88 72 ILE A C 1
ATOM 582 O O . ILE A 1 72 ? 1.752 6.581 3.012 1.00 92.88 72 ILE A O 1
ATOM 586 N N . THR A 1 73 ? -0.101 6.317 4.212 1.00 91.50 73 THR A N 1
ATOM 587 C CA . THR A 1 73 ? 0.484 6.921 5.405 1.00 91.50 73 THR A CA 1
ATOM 588 C C . THR A 1 73 ? 1.328 5.893 6.153 1.00 91.50 73 THR A C 1
ATOM 590 O O . THR A 1 73 ? 0.976 4.713 6.146 1.00 91.50 73 THR A O 1
ATOM 593 N N . PHE A 1 74 ? 2.373 6.343 6.857 1.00 90.50 74 PHE A N 1
ATOM 594 C CA . PHE A 1 74 ? 3.247 5.447 7.613 1.00 90.50 74 PHE A CA 1
ATOM 595 C C . PHE A 1 74 ? 2.437 4.501 8.535 1.00 90.50 74 PHE A C 1
ATOM 597 O O . PHE A 1 74 ? 1.629 4.971 9.360 1.00 90.50 74 PHE A O 1
ATOM 604 N N . PRO A 1 75 ? 2.602 3.175 8.387 1.00 91.19 75 PRO A N 1
ATOM 605 C CA . PRO A 1 75 ? 1.661 2.200 8.921 1.00 91.19 75 PRO A CA 1
ATOM 606 C C . PRO A 1 75 ? 2.000 1.805 10.360 1.00 91.19 75 PRO A C 1
ATOM 608 O O . PRO A 1 75 ? 2.730 0.854 10.622 1.00 91.19 75 PRO A O 1
ATOM 611 N N . THR A 1 76 ? 1.431 2.524 11.329 1.00 92.50 76 THR A N 1
ATOM 612 C CA . THR A 1 76 ? 1.506 2.119 12.743 1.00 92.50 76 THR A CA 1
ATOM 613 C C . THR A 1 76 ? 0.307 1.261 13.133 1.00 92.50 76 THR A C 1
ATOM 615 O O . THR A 1 76 ? -0.832 1.583 12.782 1.00 92.50 76 THR A O 1
ATOM 618 N N . ASP A 1 77 ? 0.537 0.213 13.929 1.00 92.94 77 ASP A N 1
ATOM 619 C CA . ASP A 1 77 ? -0.527 -0.692 14.394 1.00 92.94 77 ASP A CA 1
ATOM 620 C C . ASP A 1 77 ? -1.646 0.080 15.122 1.00 92.94 77 ASP A C 1
ATOM 622 O O . ASP A 1 77 ? -2.831 -0.162 14.893 1.00 92.94 77 ASP A O 1
ATOM 626 N N . ALA A 1 78 ? -1.294 1.080 15.942 1.00 95.56 78 ALA A N 1
ATOM 627 C CA . ALA A 1 78 ? -2.265 1.938 16.626 1.00 95.56 78 ALA A CA 1
ATOM 628 C C . ALA A 1 78 ? -3.169 2.703 15.644 1.00 95.56 78 ALA A C 1
ATOM 630 O O . ALA A 1 78 ? -4.394 2.728 15.809 1.00 95.56 78 ALA A O 1
ATOM 631 N N . LYS A 1 79 ? -2.576 3.318 14.610 1.00 96.06 79 LYS A N 1
ATOM 632 C CA . LYS A 1 79 ? -3.323 4.061 13.588 1.00 96.06 79 LYS A CA 1
ATOM 633 C C . LYS A 1 79 ? -4.187 3.113 12.768 1.00 96.06 79 LYS A C 1
ATOM 635 O O . LYS A 1 79 ? -5.356 3.418 12.554 1.00 96.06 79 LYS A O 1
ATOM 640 N N . LEU A 1 80 ? -3.660 1.959 12.363 1.00 96.31 80 LEU A N 1
ATOM 641 C CA . LEU A 1 80 ? -4.409 0.954 11.610 1.00 96.31 80 LEU A CA 1
ATOM 642 C C . LEU A 1 80 ? -5.610 0.430 12.396 1.00 96.31 80 LEU A C 1
ATOM 644 O O . LEU A 1 80 ? -6.717 0.445 11.864 1.00 96.31 80 LEU A O 1
ATOM 648 N N . MET A 1 81 ? -5.444 0.069 13.672 1.00 97.00 81 MET A N 1
ATOM 649 C CA . MET A 1 81 ? -6.560 -0.371 14.519 1.00 97.00 81 MET A CA 1
ATOM 650 C C . MET A 1 81 ? -7.633 0.710 14.665 1.00 97.00 81 MET A C 1
ATOM 652 O O . MET A 1 81 ? -8.830 0.435 14.549 1.00 97.00 81 MET A O 1
ATOM 656 N N . HIS A 1 82 ? -7.215 1.961 14.883 1.00 97.75 82 HIS A N 1
ATOM 657 C CA . HIS A 1 82 ? -8.143 3.083 14.963 1.00 97.75 82 HIS A CA 1
ATOM 658 C C . HIS A 1 82 ? -8.897 3.284 13.638 1.00 97.75 82 HIS A C 1
ATOM 660 O O . HIS A 1 82 ? -10.119 3.432 13.652 1.00 97.75 82 HIS A O 1
ATOM 666 N N . ARG A 1 83 ? -8.198 3.254 12.496 1.00 97.69 83 ARG A N 1
ATOM 667 C CA . ARG A 1 83 ? -8.794 3.426 11.161 1.00 97.69 83 ARG A CA 1
ATOM 668 C C . ARG A 1 83 ? -9.710 2.267 10.779 1.00 97.69 83 ARG A C 1
ATOM 670 O O . ARG A 1 83 ? -10.753 2.511 10.179 1.00 97.69 83 ARG A O 1
ATOM 677 N N . ALA A 1 84 ? -9.369 1.036 11.157 1.00 98.00 84 ALA A N 1
ATOM 678 C CA . ALA A 1 84 ? -10.222 -0.133 10.957 1.00 98.00 84 ALA A CA 1
ATOM 679 C C . ALA A 1 84 ? -11.550 0.048 11.699 1.00 98.00 84 ALA A C 1
ATOM 681 O O . ALA A 1 84 ? -12.614 -0.108 11.102 1.00 98.00 84 ALA A O 1
ATOM 682 N N . ARG A 1 85 ? -11.496 0.497 12.962 1.00 98.31 85 ARG A N 1
ATOM 683 C CA . ARG A 1 85 ? -12.697 0.833 13.738 1.00 98.31 85 ARG A CA 1
ATOM 684 C C . ARG A 1 85 ? -13.530 1.915 13.048 1.00 98.31 85 ARG A C 1
ATOM 686 O O . ARG A 1 85 ? -14.731 1.734 12.899 1.00 98.31 85 ARG A O 1
ATOM 693 N N . GLU A 1 86 ? -12.921 3.025 12.623 1.00 98.19 86 GLU A N 1
ATOM 694 C CA . GLU A 1 86 ? -13.644 4.103 11.926 1.00 98.19 86 GLU A CA 1
ATOM 695 C C . GLU A 1 86 ? -14.366 3.609 10.674 1.00 98.19 86 GLU A C 1
ATOM 697 O O . GLU A 1 86 ? -15.529 3.948 10.468 1.00 98.19 86 GLU A O 1
ATOM 702 N N . ARG A 1 87 ? -13.689 2.804 9.848 1.00 97.81 87 ARG A N 1
ATOM 703 C CA . ARG A 1 87 ? -14.276 2.248 8.624 1.00 97.81 87 ARG A CA 1
ATOM 704 C C . ARG A 1 87 ? -15.453 1.333 8.928 1.00 97.81 87 ARG A C 1
ATOM 706 O O . ARG A 1 87 ? -16.496 1.493 8.307 1.00 97.81 87 ARG A O 1
ATOM 713 N N . LEU A 1 88 ? -15.311 0.438 9.904 1.00 98.25 88 LEU A N 1
ATOM 714 C CA . LEU A 1 88 ? -16.391 -0.455 10.322 1.00 98.25 88 LEU A CA 1
ATOM 715 C C . LEU A 1 88 ? -17.592 0.307 10.892 1.00 98.25 88 LEU A C 1
ATOM 717 O O . LEU A 1 88 ? -18.722 -0.018 10.556 1.00 98.25 88 LEU A O 1
ATOM 721 N N . VAL A 1 89 ? -17.366 1.344 11.706 1.00 98.25 89 VAL A N 1
ATOM 722 C CA . VAL A 1 89 ? -18.447 2.187 12.250 1.00 98.25 89 VAL A CA 1
ATOM 723 C C . VAL A 1 89 ? -19.191 2.923 11.136 1.00 98.25 89 VAL A C 1
ATOM 725 O O . VAL A 1 89 ? -20.418 2.954 11.141 1.00 98.25 89 VAL A O 1
ATOM 728 N N . LYS A 1 90 ? -18.468 3.496 10.165 1.00 98.12 90 LYS A N 1
ATOM 729 C CA . LYS A 1 90 ? -19.086 4.159 9.007 1.00 98.12 90 LYS A CA 1
ATOM 730 C C . LYS A 1 90 ? -19.886 3.177 8.153 1.00 98.12 90 LYS A C 1
ATOM 732 O O . LYS A 1 90 ? -20.998 3.495 7.747 1.00 98.12 90 LYS A O 1
ATOM 737 N N . LEU A 1 91 ? -19.335 1.987 7.914 1.00 97.62 91 LEU A N 1
ATOM 738 C CA . LEU A 1 91 ? -20.005 0.937 7.152 1.00 97.62 91 LEU A CA 1
ATOM 739 C C . LEU A 1 91 ? -21.268 0.441 7.869 1.00 97.62 91 LEU A C 1
ATOM 741 O O . LEU A 1 91 ? -22.311 0.320 7.241 1.00 97.62 91 LEU A O 1
ATOM 745 N N . ALA A 1 92 ? -21.204 0.244 9.188 1.00 97.25 92 ALA A N 1
ATOM 746 C CA . ALA A 1 92 ? -22.367 -0.075 10.013 1.00 97.25 92 ALA A CA 1
ATOM 747 C C . ALA A 1 92 ? -23.476 0.976 9.859 1.00 97.25 92 ALA A C 1
ATOM 749 O O . ALA A 1 92 ? -24.615 0.609 9.593 1.00 97.25 92 ALA A O 1
ATOM 750 N N . GLY A 1 93 ? -23.135 2.268 9.931 1.00 97.00 93 GLY A N 1
ATOM 751 C CA . GLY A 1 93 ? -24.093 3.356 9.706 1.00 97.00 93 GLY A CA 1
ATOM 752 C C . GLY A 1 93 ? -24.718 3.335 8.308 1.00 97.00 93 GLY A C 1
ATOM 753 O O . GLY A 1 93 ? -25.932 3.459 8.192 1.00 97.00 93 GLY A O 1
ATOM 754 N N . LYS A 1 94 ? -23.915 3.095 7.260 1.00 97.12 94 LYS A N 1
ATOM 755 C CA . LYS A 1 94 ? -24.401 2.983 5.870 1.00 97.12 94 LYS A CA 1
ATOM 756 C C . LYS A 1 94 ? -25.443 1.869 5.694 1.00 97.12 94 LYS A C 1
ATOM 758 O O . LYS A 1 94 ? -26.339 2.009 4.876 1.00 97.12 94 LYS A O 1
ATOM 763 N N . HIS A 1 95 ? -25.323 0.786 6.458 1.00 96.00 95 HIS A N 1
ATOM 764 C CA . HIS A 1 95 ? -26.223 -0.369 6.404 1.00 96.00 95 HIS A CA 1
ATOM 765 C C . HIS A 1 95 ? -27.237 -0.407 7.562 1.00 96.00 95 HIS A C 1
ATOM 767 O O . HIS A 1 95 ? -27.777 -1.465 7.870 1.00 96.00 95 HIS A O 1
ATOM 773 N N . GLY A 1 96 ? -27.472 0.717 8.251 1.00 95.06 96 GLY A N 1
ATOM 774 C CA . GLY A 1 96 ? -28.484 0.805 9.312 1.00 95.06 96 GLY A CA 1
ATOM 775 C C . GLY A 1 96 ? -28.189 -0.031 10.567 1.00 95.06 96 GLY A C 1
ATOM 776 O O . GLY A 1 96 ? -29.071 -0.257 11.393 1.00 95.06 96 GLY A O 1
ATOM 777 N N . ILE A 1 97 ? -26.953 -0.498 10.759 1.00 95.56 97 ILE A N 1
ATOM 778 C CA . ILE A 1 97 ? -26.564 -1.301 11.922 1.00 95.56 97 ILE A CA 1
ATOM 779 C C . ILE A 1 97 ? -26.265 -0.370 13.100 1.00 95.56 97 ILE A C 1
ATOM 781 O O . ILE A 1 97 ? -25.190 0.231 13.199 1.00 95.56 97 ILE A O 1
ATOM 785 N N . ARG A 1 98 ? -27.195 -0.294 14.055 1.00 96.12 98 ARG A N 1
ATOM 786 C CA . ARG A 1 98 ? -26.992 0.453 15.304 1.00 96.12 98 ARG A CA 1
ATOM 787 C C . ARG A 1 98 ? -25.993 -0.271 16.203 1.00 96.12 98 ARG A C 1
ATOM 789 O O . ARG A 1 98 ? -26.310 -1.308 16.775 1.00 96.12 98 ARG A O 1
ATOM 796 N N . LEU A 1 99 ? -24.785 0.265 16.361 1.00 97.06 99 LEU A N 1
ATOM 797 C CA . LEU A 1 99 ? -23.754 -0.305 17.240 1.00 97.06 99 LEU A CA 1
ATOM 798 C C . LEU A 1 99 ? -24.047 -0.027 18.721 1.00 97.06 99 LEU A C 1
ATOM 800 O O . LEU A 1 99 ? -24.519 1.054 19.065 1.00 97.06 99 LEU A O 1
ATOM 804 N N . ARG A 1 100 ? -23.692 -0.966 19.611 1.00 96.56 100 ARG A N 1
ATOM 805 C CA . ARG A 1 100 ? -23.745 -0.766 21.073 1.00 96.56 100 ARG A CA 1
ATOM 806 C C . ARG A 1 100 ? -22.843 0.393 21.486 1.00 96.56 100 ARG A C 1
ATOM 808 O O . ARG A 1 100 ? -23.206 1.201 22.330 1.00 96.56 100 ARG A O 1
ATOM 815 N N . GLN A 1 101 ? -21.652 0.461 20.893 1.00 96.44 101 GLN A N 1
ATOM 816 C CA . GLN A 1 101 ? -20.703 1.540 21.123 1.00 96.44 101 GLN A CA 1
ATOM 817 C C . GLN A 1 101 ? -19.766 1.693 19.921 1.00 96.44 101 GLN A C 1
ATOM 819 O O . GLN A 1 101 ? -19.146 0.733 19.472 1.00 96.44 101 GLN A O 1
ATOM 824 N N . SER A 1 102 ? -19.620 2.920 19.418 1.00 96.06 102 SER A N 1
ATOM 825 C CA . SER A 1 102 ? -18.722 3.230 18.292 1.00 96.06 102 SER A CA 1
ATOM 826 C C . SER A 1 102 ? -17.280 3.523 18.719 1.00 96.06 102 SER A C 1
ATOM 828 O O . SER A 1 102 ? -16.368 3.531 17.892 1.00 96.06 102 SER A O 1
ATOM 830 N N . TYR A 1 103 ? -17.075 3.830 20.005 1.00 97.88 103 TYR A N 1
ATOM 831 C CA . TYR A 1 103 ? -15.814 4.289 20.595 1.00 97.88 103 TYR A CA 1
ATOM 832 C C . TYR A 1 103 ? -15.159 5.480 19.868 1.00 97.88 103 TYR A C 1
ATOM 834 O O . TYR A 1 103 ? -13.952 5.678 19.993 1.00 97.88 103 TYR A O 1
ATOM 842 N N . ALA A 1 104 ? -15.918 6.293 19.123 1.00 94.69 104 ALA A N 1
ATOM 843 C CA . ALA A 1 104 ? -15.359 7.363 18.290 1.00 94.69 104 ALA A CA 1
ATOM 844 C C . ALA A 1 104 ? -14.489 8.351 19.094 1.00 94.69 104 ALA A C 1
ATOM 846 O O . ALA A 1 104 ? -13.314 8.552 18.780 1.00 94.69 104 ALA A O 1
ATOM 847 N N . ARG A 1 105 ? -15.032 8.894 20.193 1.00 96.44 105 ARG A N 1
ATOM 848 C CA . ARG A 1 105 ? -14.337 9.858 21.064 1.00 96.44 105 ARG A CA 1
ATOM 849 C C . ARG A 1 105 ? -13.150 9.224 21.794 1.00 96.44 105 ARG A C 1
ATOM 851 O O . ARG A 1 105 ? -12.012 9.668 21.659 1.00 96.44 105 ARG A O 1
ATOM 858 N N . VAL A 1 106 ? -13.399 8.145 22.536 1.00 97.31 106 VAL A N 1
ATOM 859 C CA . VAL A 1 106 ? -12.373 7.492 23.370 1.00 97.31 106 VAL A CA 1
ATOM 860 C C . VAL A 1 106 ? -11.273 6.822 22.546 1.00 97.31 106 VAL A C 1
ATOM 862 O O . VAL A 1 106 ? -10.118 6.810 22.968 1.00 97.31 106 VAL A O 1
ATOM 865 N N . GLY A 1 107 ? -11.593 6.324 21.351 1.00 97.44 107 GLY A N 1
ATOM 866 C CA . GLY A 1 107 ? -10.620 5.770 20.416 1.00 97.44 107 GLY A CA 1
ATOM 867 C C . GLY A 1 107 ? -9.677 6.834 19.862 1.00 97.44 107 GLY A C 1
ATOM 868 O O . GLY A 1 107 ? -8.494 6.549 19.676 1.00 97.44 107 GLY A O 1
ATOM 869 N N . LYS A 1 108 ? -10.162 8.062 19.623 1.00 97.88 108 LYS A N 1
ATOM 870 C CA . LYS A 1 108 ? -9.323 9.188 19.170 1.00 97.88 108 LYS A CA 1
ATOM 871 C C . LYS A 1 108 ? -8.360 9.611 20.275 1.00 97.88 108 LYS A C 1
ATOM 873 O O . LYS A 1 108 ? -7.162 9.714 20.038 1.00 97.88 108 LYS A O 1
ATOM 878 N N . ILE A 1 109 ? -8.868 9.753 21.499 1.00 98.12 109 ILE A N 1
ATOM 879 C CA . ILE A 1 109 ? -8.054 10.091 22.675 1.00 98.12 109 ILE A CA 1
ATOM 880 C C . ILE A 1 109 ? -6.973 9.027 22.919 1.00 98.12 109 ILE A C 1
ATOM 882 O O . ILE A 1 109 ? -5.817 9.372 23.155 1.00 98.12 109 ILE A O 1
ATOM 886 N N . ALA A 1 110 ? -7.322 7.739 22.835 1.00 98.19 110 ALA A N 1
ATOM 887 C CA . ALA A 1 110 ? -6.360 6.651 23.012 1.00 98.19 110 ALA A CA 1
ATOM 888 C C . ALA A 1 110 ? -5.250 6.672 21.946 1.00 98.19 110 ALA A C 1
ATOM 890 O O . ALA A 1 110 ? -4.085 6.482 22.290 1.00 98.19 110 ALA A O 1
ATOM 891 N N . LEU A 1 111 ? -5.586 6.959 20.681 1.00 98.06 111 LEU A N 1
ATOM 892 C CA . LEU A 1 111 ? -4.600 7.109 19.605 1.00 98.06 111 LEU A CA 1
ATOM 893 C C . LEU A 1 111 ? -3.642 8.279 19.866 1.00 98.06 111 LEU A C 1
ATOM 895 O O . LEU A 1 111 ? -2.430 8.094 19.792 1.00 98.06 111 LEU A O 1
ATOM 899 N N . ILE A 1 112 ? -4.169 9.451 20.232 1.00 98.06 112 ILE A N 1
ATOM 900 C CA . ILE A 1 112 ? -3.351 10.635 20.540 1.00 98.06 112 ILE A CA 1
ATOM 901 C C . ILE A 1 112 ? -2.408 10.341 21.711 1.00 98.06 112 ILE A C 1
ATOM 903 O O . ILE A 1 112 ? -1.209 10.604 21.632 1.00 98.06 112 ILE A O 1
ATOM 907 N N . LYS A 1 113 ? -2.925 9.740 22.792 1.00 98.19 113 LYS A N 1
ATOM 908 C CA . LYS A 1 113 ? -2.107 9.340 23.946 1.00 98.19 113 LYS A CA 1
ATOM 909 C C . LYS A 1 113 ? -1.020 8.344 23.543 1.00 98.19 113 LYS A C 1
ATOM 911 O O . LYS A 1 113 ? 0.128 8.530 23.926 1.00 98.19 113 LYS A O 1
ATOM 916 N N . HIS A 1 114 ? -1.356 7.326 22.746 1.00 97.94 114 HIS A N 1
ATOM 917 C CA . HIS A 1 114 ? -0.377 6.371 22.222 1.00 97.94 114 HIS A CA 1
ATOM 918 C C . HIS A 1 114 ? 0.759 7.083 21.481 1.00 97.94 114 HIS A C 1
ATOM 920 O O . HIS A 1 114 ? 1.923 6.828 21.771 1.00 97.94 114 HIS A O 1
ATOM 926 N N . GLN A 1 115 ? 0.428 7.976 20.544 1.00 96.69 115 GLN A N 1
ATOM 927 C CA . GLN A 1 115 ? 1.414 8.705 19.741 1.00 96.69 115 GLN A CA 1
ATOM 928 C C . GLN A 1 115 ? 2.325 9.579 20.610 1.00 96.69 115 GLN A C 1
ATOM 930 O O . GLN A 1 115 ? 3.541 9.504 20.468 1.00 96.69 115 GLN A O 1
ATOM 935 N N . ARG A 1 116 ? 1.759 10.329 21.565 1.00 97.75 116 ARG A N 1
ATOM 936 C CA . ARG A 1 11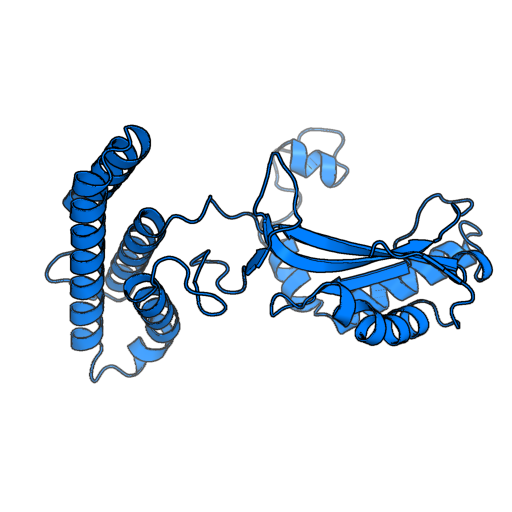6 ? 2.534 11.163 22.500 1.00 97.75 116 ARG A CA 1
ATOM 937 C C . ARG A 1 116 ? 3.472 10.334 23.376 1.00 97.75 116 ARG A C 1
ATOM 939 O O . ARG A 1 116 ? 4.636 10.687 23.527 1.00 97.75 116 ARG A O 1
ATOM 946 N N . TYR A 1 117 ? 2.990 9.220 23.929 1.00 98.25 117 TYR A N 1
ATOM 947 C CA . TYR A 1 117 ? 3.826 8.341 24.748 1.00 98.25 117 TYR A CA 1
ATOM 948 C C . TYR A 1 117 ? 4.918 7.650 23.931 1.00 98.25 117 TYR A C 1
ATOM 950 O O . TYR A 1 117 ? 6.034 7.528 24.422 1.00 98.25 117 TYR A O 1
ATOM 958 N N . ALA A 1 118 ? 4.622 7.218 22.701 1.00 95.69 118 ALA A N 1
ATOM 959 C CA . ALA A 1 118 ? 5.615 6.614 21.815 1.00 95.69 118 ALA A CA 1
ATOM 960 C C . ALA A 1 118 ? 6.709 7.620 21.428 1.00 95.69 118 ALA A C 1
ATOM 962 O O . ALA A 1 118 ? 7.887 7.284 21.501 1.00 95.69 118 ALA A O 1
ATOM 963 N N . HIS A 1 119 ? 6.327 8.860 21.109 1.00 95.50 119 HIS A N 1
ATOM 964 C CA . HIS A 1 119 ? 7.267 9.948 20.837 1.00 95.50 119 HIS A CA 1
ATOM 965 C C . HIS A 1 119 ? 8.181 10.225 22.040 1.00 95.50 119 HIS A C 1
ATOM 967 O O . HIS A 1 119 ? 9.394 10.308 21.900 1.00 95.50 119 HIS A O 1
ATOM 973 N N . ALA A 1 120 ? 7.614 10.270 23.249 1.00 97.25 120 ALA A N 1
ATOM 974 C CA . ALA A 1 120 ? 8.365 10.441 24.493 1.00 97.25 120 ALA A CA 1
ATOM 975 C C . ALA A 1 120 ? 9.098 9.166 24.973 1.00 97.25 120 ALA A C 1
ATOM 977 O O . ALA A 1 120 ? 9.527 9.112 26.123 1.00 97.25 120 ALA A O 1
ATOM 978 N N . LYS A 1 121 ? 9.185 8.106 24.152 1.00 96.69 121 LYS A N 1
ATOM 979 C CA . LYS A 1 121 ? 9.783 6.796 24.496 1.00 96.69 121 LYS A CA 1
ATOM 980 C C . LYS A 1 121 ? 9.173 6.108 25.738 1.00 96.69 121 LYS A C 1
ATOM 982 O O . LYS A 1 121 ? 9.729 5.156 26.281 1.00 96.69 121 LYS A O 1
ATOM 987 N N . GLN A 1 122 ? 7.971 6.504 26.166 1.00 97.56 122 GLN A N 1
ATOM 988 C CA . GLN A 1 122 ? 7.229 5.921 27.294 1.00 97.56 122 GLN A CA 1
ATOM 989 C C . GLN A 1 122 ? 6.448 4.662 26.871 1.00 97.56 122 GLN A C 1
ATOM 991 O O . GLN A 1 122 ? 5.215 4.596 26.971 1.00 97.56 122 GLN A O 1
ATOM 996 N N . PHE A 1 123 ? 7.154 3.627 26.404 1.00 95.38 123 PHE A N 1
ATOM 997 C CA . PHE A 1 123 ? 6.540 2.460 25.753 1.00 95.38 123 PHE A CA 1
ATOM 998 C C . PHE A 1 123 ? 5.570 1.671 26.641 1.00 95.38 123 PHE A C 1
ATOM 1000 O O . PHE A 1 123 ? 4.545 1.206 26.149 1.00 95.38 123 PHE A O 1
ATOM 1007 N N . LYS A 1 124 ? 5.795 1.595 27.962 1.00 97.56 124 LYS A N 1
ATOM 1008 C CA . LYS A 1 124 ? 4.828 0.976 28.894 1.00 97.56 124 LYS A CA 1
ATOM 1009 C C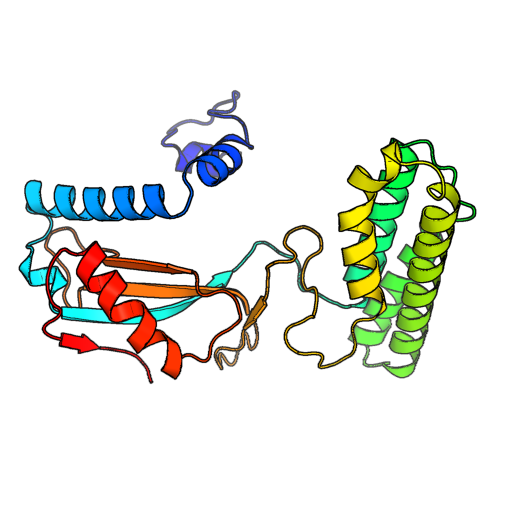 . LYS A 1 124 ? 3.454 1.661 28.821 1.00 97.56 124 LYS A C 1
ATOM 1011 O O . LYS A 1 124 ? 2.423 0.989 28.764 1.00 97.56 124 LYS A O 1
ATOM 1016 N N . ARG A 1 125 ? 3.419 2.999 28.775 1.00 97.69 125 ARG A N 1
ATOM 1017 C CA . ARG A 1 125 ? 2.174 3.784 28.663 1.00 97.69 125 ARG A CA 1
ATOM 1018 C C . ARG A 1 125 ? 1.582 3.706 27.257 1.00 97.69 125 ARG A C 1
ATOM 1020 O O . ARG A 1 125 ? 0.366 3.548 27.129 1.00 97.69 125 ARG A O 1
ATOM 1027 N N . ALA A 1 126 ? 2.423 3.751 26.221 1.00 97.44 126 ALA A N 1
ATOM 1028 C CA . ALA A 1 126 ? 1.992 3.574 24.835 1.00 97.44 126 ALA A CA 1
ATOM 1029 C C . ALA A 1 126 ? 1.304 2.210 24.633 1.00 97.44 126 ALA A C 1
ATOM 1031 O O . ALA A 1 126 ? 0.168 2.157 24.163 1.00 97.44 126 ALA A O 1
ATOM 1032 N N . ASN A 1 127 ? 1.914 1.123 25.111 1.00 96.44 127 ASN A N 1
ATOM 1033 C CA . ASN A 1 127 ? 1.388 -0.239 24.991 1.00 96.44 127 ASN A CA 1
ATOM 1034 C C . ASN A 1 127 ? 0.040 -0.428 25.702 1.00 96.44 127 ASN A C 1
ATOM 1036 O O . ASN A 1 127 ? -0.829 -1.140 25.195 1.00 96.44 127 ASN A O 1
ATOM 1040 N N . ARG A 1 128 ? -0.199 0.260 26.829 1.00 97.75 128 ARG A N 1
ATOM 1041 C CA . ARG A 1 128 ? -1.530 0.281 27.471 1.00 97.75 128 ARG A CA 1
ATOM 1042 C C . ARG A 1 128 ? -2.590 0.898 26.555 1.00 97.75 128 ARG A C 1
ATOM 1044 O O . ARG A 1 128 ? -3.687 0.352 26.437 1.00 97.75 128 ARG A O 1
ATOM 1051 N N . GLN A 1 129 ? -2.273 2.003 25.875 1.00 98.12 129 GLN A N 1
ATOM 1052 C CA . GLN A 1 129 ? -3.198 2.614 24.911 1.00 98.12 129 GLN A CA 1
ATOM 1053 C C . GLN A 1 129 ? -3.388 1.742 23.665 1.00 98.12 129 GLN A C 1
ATOM 1055 O O . GLN A 1 129 ? -4.514 1.616 23.185 1.00 98.12 129 GLN A O 1
ATOM 1060 N N . LEU A 1 130 ? -2.330 1.077 23.189 1.00 96.69 130 LEU A N 1
ATOM 1061 C CA . LEU A 1 130 ? -2.409 0.109 22.093 1.00 96.69 130 LEU A CA 1
ATOM 1062 C C . LEU A 1 130 ? -3.364 -1.046 22.431 1.00 96.69 130 LEU A C 1
ATOM 1064 O O . LEU A 1 130 ? -4.254 -1.363 21.643 1.00 96.69 130 LEU A O 1
ATOM 1068 N N . LYS A 1 131 ? -3.242 -1.628 23.635 1.00 97.31 131 LYS A N 1
ATOM 1069 C CA . LYS A 1 131 ? -4.161 -2.664 24.136 1.00 97.31 131 LYS A CA 1
ATOM 1070 C C . LYS A 1 131 ? -5.600 -2.149 24.182 1.00 97.31 131 LYS A C 1
ATOM 1072 O O . LYS A 1 131 ? -6.509 -2.848 23.748 1.00 97.31 131 LYS A O 1
ATOM 1077 N N . ARG A 1 132 ? -5.809 -0.904 24.626 1.00 97.94 132 ARG A N 1
ATOM 1078 C CA . ARG A 1 132 ? -7.137 -0.272 24.648 1.00 97.94 132 ARG A CA 1
ATOM 1079 C C . ARG A 1 132 ? -7.741 -0.157 23.243 1.00 97.94 132 ARG A C 1
ATOM 1081 O O . ARG A 1 132 ? -8.908 -0.494 23.065 1.00 97.94 132 ARG A O 1
ATOM 1088 N N . LEU A 1 133 ? -6.961 0.281 22.251 1.00 98.06 133 LEU A N 1
ATOM 1089 C CA . LEU A 1 133 ? -7.391 0.346 20.846 1.00 98.06 133 LEU A CA 1
ATOM 1090 C C . LEU A 1 133 ? -7.754 -1.042 20.302 1.00 98.06 133 LEU A C 1
ATOM 1092 O O . LEU A 1 133 ? -8.810 -1.190 19.683 1.00 98.06 133 LEU A O 1
ATOM 1096 N N . ARG A 1 134 ? -6.933 -2.059 20.595 1.00 98.00 134 ARG A N 1
ATOM 1097 C CA . ARG A 1 134 ? -7.194 -3.459 20.226 1.00 98.00 134 ARG A CA 1
ATOM 1098 C C . ARG A 1 134 ? -8.519 -3.959 20.802 1.00 98.00 134 ARG A C 1
ATOM 1100 O O . ARG A 1 134 ? -9.324 -4.533 20.069 1.00 98.00 134 ARG A O 1
ATOM 1107 N N . THR A 1 135 ? -8.781 -3.691 22.081 1.00 98.31 135 THR A N 1
ATOM 1108 C CA . THR A 1 135 ? -10.042 -4.062 22.741 1.00 98.31 135 THR A CA 1
ATOM 1109 C C . THR A 1 135 ? -11.246 -3.376 22.097 1.00 98.31 135 THR A C 1
ATOM 1111 O O . THR A 1 135 ? -12.237 -4.046 21.811 1.00 98.31 135 THR A O 1
ATOM 1114 N N . MET A 1 136 ? -11.168 -2.067 21.819 1.00 98.44 136 MET A N 1
ATOM 1115 C CA . MET A 1 136 ? -12.258 -1.332 21.159 1.00 98.44 136 MET A CA 1
ATOM 1116 C C . MET A 1 136 ? -12.558 -1.891 19.763 1.00 98.44 136 MET A C 1
ATOM 1118 O O . MET A 1 136 ? -13.720 -2.114 19.428 1.00 98.44 136 MET A O 1
ATOM 1122 N N . LEU A 1 137 ? -11.523 -2.152 18.957 1.00 98.50 137 LEU A N 1
ATOM 1123 C CA . LEU A 1 137 ? -11.689 -2.757 17.635 1.00 98.50 137 LEU A CA 1
ATOM 1124 C C . LEU A 1 137 ? -12.331 -4.147 17.739 1.00 98.50 137 LEU A C 1
ATOM 1126 O O . LEU A 1 137 ? -13.286 -4.442 17.026 1.00 98.50 137 LEU A O 1
ATOM 1130 N N . GLY A 1 138 ? -11.857 -4.982 18.668 1.00 98.50 138 GLY A N 1
ATOM 1131 C CA . GLY A 1 138 ? -12.429 -6.305 18.916 1.00 98.50 138 GLY A CA 1
ATOM 1132 C C . GLY A 1 138 ? -13.887 -6.268 19.384 1.00 98.50 138 GLY A C 1
ATOM 1133 O O . GLY A 1 138 ? -14.662 -7.153 19.026 1.00 98.50 138 GLY A O 1
ATOM 1134 N N . ALA A 1 139 ? -14.286 -5.255 20.156 1.00 98.50 139 ALA A N 1
ATOM 1135 C CA . ALA A 1 139 ? -15.680 -5.048 20.542 1.00 98.50 139 ALA A CA 1
ATOM 1136 C C . ALA A 1 139 ? -16.560 -4.703 19.329 1.00 98.50 139 ALA A C 1
ATOM 1138 O O . ALA A 1 139 ? -17.588 -5.347 19.138 1.00 98.50 139 ALA A O 1
ATOM 1139 N N . VAL A 1 140 ? -16.123 -3.772 18.471 1.00 98.50 140 VAL A N 1
ATOM 1140 C CA . VAL A 1 140 ? -16.857 -3.391 17.248 1.00 98.50 140 VAL A CA 1
ATOM 1141 C C . VAL A 1 140 ? -16.979 -4.562 16.271 1.00 98.50 140 VAL A C 1
ATOM 1143 O O . VAL A 1 140 ? -18.069 -4.813 15.767 1.00 98.50 140 VAL A O 1
ATOM 1146 N N . ILE A 1 141 ? -15.899 -5.321 16.044 1.00 98.44 141 ILE A N 1
ATOM 1147 C CA . ILE A 1 141 ? -15.927 -6.519 15.186 1.00 98.44 141 ILE A CA 1
ATOM 1148 C C . ILE A 1 141 ? -16.979 -7.514 15.686 1.00 98.44 141 ILE A C 1
ATOM 1150 O O . ILE A 1 141 ? -17.768 -8.013 14.886 1.00 98.44 141 ILE A O 1
ATOM 1154 N N . ARG A 1 142 ? -17.001 -7.805 16.994 1.00 98.44 142 ARG A N 1
ATOM 1155 C CA . ARG A 1 142 ? -17.957 -8.756 17.583 1.00 98.44 142 ARG A CA 1
ATOM 1156 C C . ARG A 1 142 ? -19.396 -8.262 17.478 1.00 98.44 142 ARG A C 1
ATOM 1158 O O . ARG A 1 142 ? -20.258 -9.048 17.109 1.00 98.44 142 ARG A O 1
ATOM 1165 N N . ASP A 1 143 ? -19.645 -6.990 17.779 1.00 98.19 143 ASP A N 1
ATOM 1166 C CA . ASP A 1 143 ? -20.989 -6.404 17.714 1.00 98.19 143 ASP A CA 1
ATOM 1167 C C . ASP A 1 143 ? -21.554 -6.442 16.287 1.00 98.19 143 ASP A C 1
ATOM 1169 O O . ASP A 1 143 ? -22.665 -6.921 16.078 1.00 98.19 143 ASP A O 1
ATOM 1173 N N . ILE A 1 144 ? -20.754 -6.041 15.291 1.00 97.62 144 ILE A N 1
ATOM 1174 C CA . ILE A 1 144 ? -21.141 -6.139 13.876 1.00 97.62 144 ILE A CA 1
ATOM 1175 C C . ILE A 1 144 ? -21.384 -7.595 13.490 1.00 97.62 144 ILE A C 1
ATOM 1177 O O . ILE A 1 144 ? -22.444 -7.900 12.961 1.00 97.62 144 ILE A O 1
ATOM 1181 N N . THR A 1 145 ? -20.439 -8.496 13.791 1.00 97.06 145 THR A N 1
ATOM 1182 C CA . THR A 1 145 ? -20.546 -9.918 13.413 1.00 97.06 145 THR A CA 1
ATOM 1183 C C . THR A 1 145 ? -21.831 -10.549 13.964 1.00 97.06 145 THR A C 1
ATOM 1185 O O . THR A 1 145 ? -22.486 -11.298 13.253 1.00 97.06 145 THR A O 1
ATOM 1188 N N . ARG A 1 146 ? -22.233 -10.213 15.199 1.00 96.69 146 ARG A N 1
ATOM 1189 C CA . ARG A 1 146 ? -23.492 -10.698 15.790 1.00 96.69 146 ARG A CA 1
ATOM 1190 C C . ARG A 1 146 ? -24.732 -10.125 15.104 1.00 96.69 146 ARG A C 1
ATOM 1192 O O . ARG A 1 146 ? -25.703 -10.843 14.940 1.00 96.69 146 ARG A O 1
ATOM 1199 N N . LYS A 1 147 ? -24.710 -8.849 14.713 1.00 95.31 147 LYS A N 1
ATOM 1200 C CA . LYS A 1 147 ? -25.868 -8.166 14.104 1.00 95.31 147 LYS A CA 1
ATOM 1201 C C . LYS A 1 147 ? -26.091 -8.503 12.637 1.00 95.31 147 LYS A C 1
ATOM 1203 O O . LYS A 1 147 ? -27.206 -8.348 12.155 1.00 95.31 147 LYS A O 1
ATOM 1208 N N . ILE A 1 148 ? -25.043 -8.932 11.940 1.00 95.38 148 ILE A N 1
ATOM 1209 C CA . ILE A 1 148 ? -25.158 -9.437 10.569 1.00 95.38 148 ILE A CA 1
ATOM 1210 C C . ILE A 1 148 ? -25.412 -10.948 10.527 1.00 95.38 148 ILE A C 1
ATOM 1212 O O . ILE A 1 148 ? -25.677 -11.481 9.458 1.00 95.38 148 ILE A O 1
ATOM 1216 N N . ALA A 1 149 ? -25.316 -11.660 11.656 1.00 93.19 149 ALA A N 1
ATOM 1217 C CA . ALA A 1 149 ? -25.624 -13.085 11.693 1.00 93.19 149 ALA A CA 1
ATOM 1218 C C . ALA A 1 149 ? -27.089 -13.307 11.274 1.00 93.19 149 ALA A C 1
ATOM 1220 O O . ALA A 1 149 ? -27.984 -12.634 11.781 1.00 93.19 149 ALA A O 1
ATOM 1221 N N . GLY A 1 150 ? -27.316 -14.208 10.314 1.00 87.56 150 GLY A N 1
ATOM 1222 C CA . GLY A 1 150 ? -28.642 -14.443 9.728 1.00 87.56 150 GLY A CA 1
ATOM 1223 C C . GLY A 1 150 ? -29.082 -13.420 8.671 1.00 87.56 150 GLY A C 1
ATOM 1224 O O . GLY A 1 150 ? -30.221 -13.479 8.228 1.00 87.56 150 GLY A O 1
ATOM 1225 N N . ARG A 1 151 ? -28.200 -12.498 8.257 1.00 92.06 151 ARG A N 1
ATOM 1226 C CA . ARG A 1 151 ? -28.455 -11.480 7.223 1.00 92.06 151 ARG A CA 1
ATOM 1227 C C . ARG A 1 151 ? -27.495 -11.649 6.038 1.00 92.06 151 ARG A C 1
ATOM 1229 O O . ARG A 1 151 ? -26.447 -10.989 6.007 1.00 92.06 151 ARG A O 1
ATOM 1236 N N . PRO A 1 152 ? -27.769 -12.583 5.105 1.00 88.50 152 PRO A N 1
ATOM 1237 C CA . PRO A 1 152 ? -26.859 -12.906 4.002 1.00 88.50 152 PRO A CA 1
ATOM 1238 C C . PRO A 1 152 ? -26.544 -11.695 3.113 1.00 88.50 152 PRO A C 1
ATOM 1240 O O . PRO A 1 152 ? -25.410 -11.542 2.658 1.00 88.50 152 PRO A O 1
ATOM 1243 N N . GLU A 1 153 ? -27.491 -10.774 2.952 1.00 90.25 153 GLU A N 1
ATOM 1244 C CA . GLU A 1 153 ? -27.344 -9.524 2.204 1.00 90.25 153 GLU A CA 1
ATOM 1245 C C . GLU A 1 153 ? -26.253 -8.601 2.776 1.00 90.25 153 GLU A C 1
ATOM 1247 O O . GLU A 1 153 ? -25.647 -7.808 2.054 1.00 90.25 153 GLU A O 1
ATOM 1252 N N . LEU A 1 154 ? -25.944 -8.733 4.070 1.00 91.56 154 LEU A N 1
ATOM 1253 C CA . LEU A 1 154 ? -24.889 -7.974 4.741 1.00 91.56 154 LEU A CA 1
ATOM 1254 C C . LEU A 1 154 ? -23.537 -8.702 4.742 1.00 91.56 154 LEU A C 1
ATOM 1256 O O . LEU A 1 154 ? -22.525 -8.096 5.095 1.00 91.56 154 LEU A O 1
ATOM 1260 N N . MET A 1 155 ? -23.462 -9.964 4.313 1.00 87.25 155 MET A N 1
ATOM 1261 C CA . MET A 1 155 ? -22.197 -10.710 4.317 1.00 87.25 155 MET A CA 1
ATOM 1262 C C . MET A 1 155 ? -21.215 -10.180 3.274 1.00 87.25 155 MET A C 1
ATOM 1264 O O . MET A 1 155 ? -20.046 -9.948 3.593 1.00 87.25 155 MET A O 1
ATOM 1268 N N . ALA A 1 156 ? -21.688 -9.916 2.054 1.00 90.69 156 ALA A N 1
ATOM 1269 C CA . ALA A 1 156 ? -20.859 -9.397 0.968 1.00 90.69 156 ALA A CA 1
ATOM 1270 C C . ALA A 1 156 ? -20.189 -8.042 1.302 1.00 90.69 156 ALA A C 1
ATOM 1272 O O . ALA A 1 156 ? -18.958 -7.961 1.242 1.00 90.69 156 ALA A O 1
ATOM 1273 N N . PRO A 1 157 ? -20.918 -6.985 1.726 1.00 94.00 157 PRO A N 1
ATOM 1274 C CA . PRO A 1 157 ? -20.295 -5.691 2.013 1.00 94.00 157 PRO A CA 1
ATOM 1275 C C . PRO A 1 157 ? -19.373 -5.705 3.243 1.00 94.00 157 PRO A C 1
ATOM 1277 O O . PRO A 1 157 ? -18.428 -4.915 3.300 1.00 94.00 157 PRO A O 1
ATOM 1280 N N . PHE A 1 158 ? -19.606 -6.583 4.227 1.00 96.56 158 PHE A N 1
ATOM 1281 C CA . PHE A 1 158 ? -18.800 -6.644 5.453 1.00 96.56 158 PHE A CA 1
ATOM 1282 C C . PHE A 1 158 ? -17.646 -7.652 5.411 1.00 96.56 158 PHE A C 1
ATOM 1284 O O . PHE A 1 158 ? -16.726 -7.516 6.223 1.00 96.56 158 PHE A O 1
ATOM 1291 N N . GLY A 1 159 ? -17.639 -8.614 4.484 1.00 95.25 159 GLY A N 1
ATOM 1292 C CA . GLY A 1 159 ? -16.661 -9.705 4.434 1.00 95.25 159 GLY A CA 1
ATOM 1293 C C . GLY A 1 159 ? -15.206 -9.226 4.433 1.00 95.25 159 GLY A C 1
ATOM 1294 O O . GLY A 1 159 ? -14.458 -9.481 5.383 1.00 95.25 159 GLY A O 1
ATOM 1295 N N . LEU A 1 160 ? -14.809 -8.466 3.407 1.00 95.25 160 LEU A N 1
ATOM 1296 C CA . LEU A 1 160 ? -13.445 -7.934 3.302 1.00 95.25 160 LEU A CA 1
ATOM 1297 C C . LEU A 1 160 ? -13.106 -6.940 4.437 1.00 95.25 160 LEU A C 1
ATOM 1299 O O . LEU A 1 160 ? -12.060 -7.114 5.072 1.00 95.25 160 LEU A O 1
ATOM 1303 N N . PRO A 1 161 ? -13.953 -5.941 4.773 1.00 97.19 161 PRO A N 1
ATOM 1304 C CA . PRO A 1 161 ? -13.684 -5.036 5.893 1.00 97.19 161 PRO A CA 1
ATOM 1305 C C . PRO A 1 161 ? -13.494 -5.738 7.243 1.00 97.19 161 PRO A C 1
ATOM 1307 O O . PRO A 1 161 ? -12.580 -5.375 7.989 1.00 97.19 161 PRO A O 1
ATOM 1310 N N . LEU A 1 162 ? -14.316 -6.742 7.569 1.00 97.62 162 LEU A N 1
ATOM 1311 C CA . LEU A 1 162 ? -14.175 -7.516 8.806 1.00 97.62 162 LEU A CA 1
ATOM 1312 C C . LEU A 1 162 ? -12.927 -8.397 8.778 1.00 97.62 162 LEU A C 1
ATOM 1314 O O . LEU A 1 162 ? -12.228 -8.466 9.789 1.00 97.62 162 LEU A O 1
ATOM 1318 N N . SER A 1 163 ? -12.615 -9.026 7.642 1.00 96.19 163 SER A N 1
ATOM 1319 C CA . SER A 1 163 ? -11.391 -9.817 7.467 1.00 96.19 163 SER A CA 1
ATOM 1320 C C . SER A 1 163 ? -10.135 -8.973 7.716 1.00 96.19 163 SER A C 1
ATOM 1322 O O . SER A 1 163 ? -9.311 -9.309 8.572 1.00 96.19 163 SER A O 1
ATOM 1324 N N . LEU A 1 164 ? -10.029 -7.806 7.070 1.00 96.75 164 LEU A N 1
ATOM 1325 C CA . LEU A 1 164 ? -8.909 -6.881 7.272 1.00 96.75 164 LEU A CA 1
ATOM 1326 C C . LEU A 1 164 ? -8.843 -6.355 8.707 1.00 96.75 164 LEU A C 1
ATOM 1328 O O . LEU A 1 164 ? -7.761 -6.265 9.281 1.00 96.75 164 LEU A O 1
ATOM 1332 N N . ALA A 1 165 ? -9.985 -6.030 9.315 1.00 97.56 165 ALA A N 1
ATOM 1333 C CA . ALA A 1 165 ? -10.025 -5.567 10.696 1.00 97.56 165 ALA A CA 1
ATOM 1334 C C . ALA A 1 165 ? -9.571 -6.646 11.693 1.00 97.56 165 ALA A C 1
ATOM 1336 O O . ALA A 1 165 ? -8.886 -6.317 12.663 1.00 97.56 165 ALA A O 1
ATOM 1337 N N . ARG A 1 166 ? -9.914 -7.921 11.458 1.00 97.06 166 ARG A N 1
ATOM 1338 C CA . ARG A 1 166 ? -9.426 -9.059 12.256 1.00 97.06 166 ARG A CA 1
ATOM 1339 C C . ARG A 1 166 ? -7.914 -9.215 12.103 1.00 97.06 166 ARG A C 1
ATOM 1341 O O . ARG A 1 166 ? -7.221 -9.189 13.115 1.00 97.06 166 ARG A O 1
ATOM 1348 N N . ARG A 1 167 ? -7.395 -9.219 10.868 1.00 95.50 167 ARG A N 1
ATOM 1349 C CA . ARG A 1 167 ? -5.942 -9.233 10.599 1.00 95.50 167 ARG A CA 1
ATOM 1350 C C . ARG A 1 167 ? -5.218 -8.096 11.328 1.00 95.50 167 ARG A C 1
ATOM 1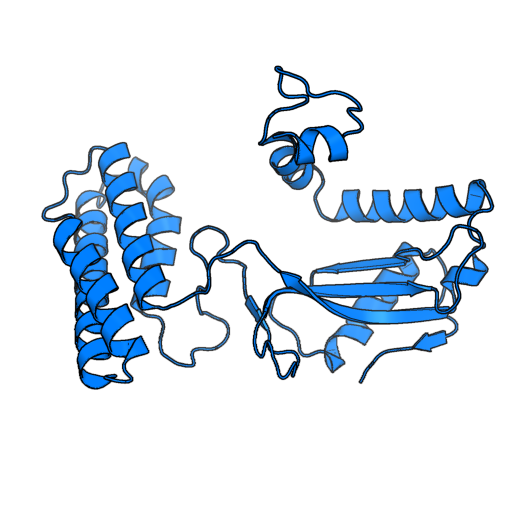352 O O . ARG A 1 167 ? -4.258 -8.342 12.043 1.00 95.50 167 ARG A O 1
ATOM 1359 N N . VAL A 1 168 ? -5.742 -6.870 11.251 1.00 95.69 168 VAL A N 1
ATOM 1360 C CA . VAL A 1 168 ? -5.179 -5.698 11.949 1.00 95.69 168 VAL A CA 1
ATOM 1361 C C . VAL A 1 168 ? -5.252 -5.791 13.473 1.00 95.69 168 VAL A C 1
ATOM 1363 O O . VAL A 1 168 ? -4.402 -5.245 14.176 1.00 95.69 168 VAL A O 1
ATOM 1366 N N . ARG A 1 169 ? -6.269 -6.450 14.022 1.00 95.56 169 ARG A N 1
ATOM 1367 C CA . ARG A 1 169 ? -6.382 -6.654 15.469 1.00 95.56 169 ARG A CA 1
ATOM 1368 C C . ARG A 1 169 ? -5.367 -7.684 15.965 1.00 95.56 169 ARG A C 1
ATOM 1370 O O . ARG A 1 169 ? -4.783 -7.490 17.038 1.00 95.56 169 ARG A O 1
ATOM 1377 N N . ASP A 1 170 ? -5.198 -8.749 15.191 1.00 93.44 170 ASP A N 1
ATOM 1378 C CA . ASP A 1 170 ? -4.469 -9.954 15.581 1.00 93.44 170 ASP A CA 1
ATOM 1379 C C . ASP A 1 170 ? -2.981 -9.882 15.202 1.00 93.44 170 ASP A C 1
ATOM 1381 O O . ASP A 1 170 ? -2.177 -10.617 15.780 1.00 93.44 170 ASP A O 1
ATOM 1385 N N . GLN A 1 171 ? -2.599 -8.939 14.327 1.00 92.25 171 GLN A N 1
ATOM 1386 C CA . GLN A 1 171 ? -1.211 -8.767 13.916 1.00 92.25 171 GLN A CA 1
ATOM 1387 C C . GLN A 1 171 ? -0.277 -8.455 15.092 1.00 92.25 171 GLN A C 1
ATOM 1389 O O . GLN A 1 171 ? -0.592 -7.661 15.998 1.00 92.25 171 GLN A O 1
ATOM 1394 N N . ARG A 1 172 ? 0.896 -9.092 15.069 1.00 85.31 172 ARG A N 1
ATOM 1395 C CA . ARG A 1 172 ? 1.916 -9.009 16.125 1.00 85.31 172 ARG A CA 1
ATOM 1396 C C . ARG A 1 172 ? 3.100 -8.141 15.704 1.00 85.31 172 ARG A C 1
ATOM 1398 O O . ARG A 1 172 ? 3.335 -7.849 14.529 1.00 85.31 172 ARG A O 1
ATOM 1405 N N . GLN A 1 173 ? 3.873 -7.707 16.698 1.00 77.50 173 GLN A N 1
ATOM 1406 C CA . GLN A 1 173 ? 5.152 -7.054 16.440 1.00 77.50 173 GLN A CA 1
ATOM 1407 C C . GLN A 1 173 ? 6.089 -8.066 15.758 1.00 77.50 173 GLN A C 1
ATOM 1409 O O . GLN A 1 173 ? 6.176 -9.203 16.207 1.00 77.50 173 GLN A O 1
ATOM 1414 N N . ARG A 1 174 ? 6.780 -7.644 14.689 1.00 75.62 174 ARG A N 1
ATOM 1415 C CA . ARG A 1 174 ? 7.693 -8.471 13.864 1.00 75.62 174 ARG A CA 1
ATOM 1416 C C . ARG A 1 174 ? 7.042 -9.604 13.057 1.00 75.62 174 ARG A C 1
ATOM 1418 O O . ARG A 1 174 ? 7.754 -10.453 12.534 1.00 75.62 174 ARG A O 1
ATOM 1425 N N . GLU A 1 175 ? 5.722 -9.605 12.900 1.00 79.56 175 GLU A N 1
ATOM 1426 C CA . GLU A 1 175 ? 5.061 -10.530 11.976 1.00 79.56 175 GLU A CA 1
ATOM 1427 C C . GLU A 1 175 ? 5.489 -10.257 10.525 1.00 79.56 175 GLU A C 1
ATOM 1429 O O . GLU A 1 175 ? 5.413 -9.117 10.058 1.00 79.56 175 GLU A O 1
ATOM 1434 N N . ARG A 1 176 ? 5.943 -11.304 9.826 1.00 70.94 176 ARG A N 1
ATOM 1435 C CA . ARG A 1 176 ? 6.358 -11.257 8.417 1.00 70.94 176 ARG A CA 1
ATOM 1436 C C . ARG A 1 176 ? 5.266 -11.837 7.511 1.00 70.94 176 ARG A C 1
ATOM 1438 O O . ARG A 1 176 ? 4.520 -12.725 7.915 1.00 70.94 176 ARG A O 1
ATOM 1445 N N . GLY A 1 177 ? 5.162 -11.317 6.289 1.00 70.75 177 GLY A N 1
ATOM 1446 C CA . GLY A 1 177 ? 4.302 -11.834 5.213 1.00 70.75 177 GLY A CA 1
ATOM 1447 C C . GLY A 1 177 ? 2.804 -11.523 5.336 1.00 70.75 177 GLY A C 1
ATOM 1448 O O . GLY A 1 177 ? 2.195 -11.057 4.383 1.00 70.75 177 GLY A O 1
ATOM 1449 N N . ARG A 1 178 ? 2.180 -11.734 6.502 1.00 77.75 178 ARG A N 1
ATOM 1450 C CA . ARG A 1 178 ? 0.712 -11.594 6.664 1.00 77.75 178 ARG A CA 1
ATOM 1451 C C . ARG A 1 178 ? 0.247 -10.228 7.172 1.00 77.75 178 ARG A C 1
ATOM 1453 O O . ARG A 1 178 ? -0.964 -9.978 7.256 1.00 77.75 178 ARG A O 1
ATOM 1460 N N . LYS A 1 179 ? 1.187 -9.336 7.488 1.00 90.56 179 LYS A N 1
ATOM 1461 C CA . LYS A 1 179 ? 0.917 -8.045 8.123 1.00 90.56 179 LYS A CA 1
ATOM 1462 C C . LYS A 1 179 ? 0.205 -7.080 7.173 1.00 90.56 179 LYS A C 1
ATOM 1464 O O . LYS A 1 179 ? 0.599 -6.915 6.027 1.00 90.56 179 LYS A O 1
ATOM 1469 N N . VAL A 1 180 ? -0.836 -6.413 7.672 1.00 94.31 180 VAL A N 1
ATOM 1470 C CA . VAL A 1 180 ? -1.533 -5.362 6.922 1.00 94.31 180 VAL A CA 1
ATOM 1471 C C . VAL A 1 180 ? -0.841 -4.029 7.188 1.00 94.31 180 VAL A C 1
ATOM 1473 O O . VAL A 1 180 ? -0.781 -3.579 8.334 1.00 94.31 180 VAL A O 1
ATOM 1476 N N . TYR A 1 181 ? -0.369 -3.377 6.127 1.00 93.88 181 TYR A N 1
ATOM 1477 C CA . TYR A 1 181 ? 0.210 -2.030 6.194 1.00 93.88 181 TYR A CA 1
ATOM 1478 C C . TYR A 1 181 ? -0.796 -0.945 5.793 1.00 93.88 181 TYR A C 1
ATOM 1480 O O . TYR A 1 181 ? -0.742 0.176 6.289 1.00 93.88 181 TYR A O 1
ATOM 1488 N N . SER A 1 182 ? -1.793 -1.266 4.966 1.00 95.00 182 SER A N 1
ATOM 1489 C CA . SER A 1 182 ? -2.839 -0.320 4.583 1.00 95.00 182 SER A CA 1
ATOM 1490 C C . SER A 1 182 ? -4.196 -0.996 4.443 1.00 95.00 182 SER A C 1
ATOM 1492 O O . SER A 1 182 ? -4.333 -2.056 3.852 1.00 95.00 182 SER A O 1
ATOM 1494 N N . LEU A 1 183 ? -5.243 -0.342 4.952 1.00 95.19 183 LEU A N 1
ATOM 1495 C CA . LEU A 1 183 ? -6.616 -0.840 4.829 1.00 95.19 183 LEU A CA 1
ATOM 1496 C C . LEU A 1 183 ? -7.235 -0.582 3.445 1.00 95.19 183 LEU A C 1
ATOM 1498 O O . LEU A 1 183 ? -8.262 -1.171 3.136 1.00 95.19 183 LEU A O 1
ATOM 1502 N N . HIS A 1 184 ? -6.729 0.382 2.663 1.00 91.75 184 HIS A N 1
ATOM 1503 C CA . HIS A 1 184 ? -7.223 0.635 1.291 1.00 91.75 184 HIS A CA 1
ATOM 1504 C C . HIS A 1 184 ? -6.349 -0.006 0.213 1.00 91.75 184 HIS A C 1
ATOM 1506 O O . HIS A 1 184 ? -6.755 -0.020 -0.939 1.00 91.75 184 HIS A O 1
ATOM 1512 N N . ALA A 1 185 ? -5.164 -0.478 0.591 1.00 92.62 185 ALA A N 1
ATOM 1513 C CA . ALA A 1 185 ? -4.230 -1.164 -0.283 1.00 92.62 185 ALA A CA 1
ATOM 1514 C C . ALA A 1 185 ? -3.624 -2.341 0.509 1.00 92.62 185 ALA A C 1
ATOM 1516 O O . ALA A 1 185 ? -2.486 -2.243 0.975 1.00 92.62 185 ALA A O 1
ATOM 1517 N N . PRO A 1 186 ? -4.423 -3.382 0.821 1.00 92.25 186 PRO A N 1
ATOM 1518 C CA . PRO A 1 186 ? -3.979 -4.516 1.634 1.00 92.25 186 PRO A CA 1
ATOM 1519 C C . PRO A 1 186 ? -2.876 -5.355 0.977 1.00 92.25 186 PRO A C 1
ATOM 1521 O O . PRO A 1 186 ? -2.255 -6.152 1.675 1.00 92.25 186 PRO A O 1
ATOM 1524 N N . GLU A 1 187 ? -2.642 -5.166 -0.322 1.00 90.56 187 GLU A N 1
ATOM 1525 C CA . GLU A 1 187 ? -1.549 -5.739 -1.109 1.00 90.56 187 GLU A CA 1
ATOM 1526 C C . GLU A 1 187 ? -0.179 -5.097 -0.835 1.00 90.56 187 GLU A C 1
ATOM 1528 O O . GLU A 1 187 ? 0.833 -5.615 -1.286 1.00 90.56 187 GLU A O 1
ATOM 1533 N N . VAL A 1 188 ? -0.129 -3.964 -0.125 1.00 93.44 188 VAL A N 1
ATOM 1534 C CA . VAL A 1 188 ? 1.130 -3.264 0.165 1.00 93.44 188 VAL A CA 1
ATOM 1535 C C . VAL A 1 188 ? 2.019 -4.092 1.081 1.00 93.44 188 VAL A C 1
ATOM 1537 O O . VAL A 1 188 ? 1.582 -4.544 2.140 1.00 93.44 188 VAL A O 1
ATOM 1540 N N . GLU A 1 189 ? 3.291 -4.177 0.716 1.00 92.69 189 GLU A N 1
ATOM 1541 C CA . GLU A 1 189 ? 4.353 -4.858 1.444 1.00 92.69 189 GLU A CA 1
ATOM 1542 C C . GLU A 1 189 ? 5.302 -3.851 2.094 1.00 92.69 189 GLU A C 1
ATOM 1544 O O . GLU A 1 189 ? 5.312 -2.668 1.758 1.00 92.69 189 GLU A O 1
ATOM 1549 N N . CYS A 1 190 ? 6.104 -4.322 3.047 1.00 91.62 190 CYS A N 1
ATOM 1550 C CA . CYS A 1 190 ? 7.170 -3.551 3.678 1.00 91.62 190 CYS A CA 1
ATOM 1551 C C . CYS A 1 190 ? 8.508 -4.122 3.227 1.00 91.62 190 CYS A C 1
ATOM 1553 O O . CYS A 1 190 ? 8.857 -5.243 3.602 1.00 91.62 190 CYS A O 1
ATOM 1555 N N . ILE A 1 191 ? 9.250 -3.344 2.450 1.00 89.81 191 ILE A N 1
ATOM 1556 C CA . ILE A 1 191 ? 10.472 -3.788 1.786 1.00 89.81 191 ILE A CA 1
ATOM 1557 C C . ILE A 1 191 ? 11.635 -2.975 2.343 1.00 89.81 191 ILE A C 1
ATOM 1559 O O . ILE A 1 191 ? 11.593 -1.746 2.352 1.00 89.81 191 ILE A O 1
ATOM 1563 N N . GLY A 1 192 ? 12.658 -3.665 2.846 1.00 87.56 192 GLY A N 1
ATOM 1564 C CA . GLY A 1 192 ? 13.904 -3.041 3.279 1.00 87.56 192 GLY A CA 1
ATOM 1565 C C . GLY A 1 192 ? 14.969 -3.200 2.204 1.00 87.56 192 GLY A C 1
ATOM 1566 O O . GLY A 1 192 ? 15.314 -4.326 1.863 1.00 87.56 192 GLY A O 1
ATOM 1567 N N . LYS A 1 193 ? 15.477 -2.082 1.683 1.00 79.62 193 LYS A N 1
ATOM 1568 C CA . LYS A 1 193 ? 16.517 -2.022 0.637 1.00 79.62 193 LYS A CA 1
ATOM 1569 C C . LYS A 1 193 ? 17.864 -1.501 1.167 1.00 79.62 193 LYS A C 1
ATOM 1571 O O . LYS A 1 193 ? 18.647 -0.932 0.426 1.00 79.62 193 LYS A O 1
ATOM 1576 N N . GLY A 1 194 ? 18.102 -1.596 2.479 1.00 79.06 194 GLY A N 1
ATOM 1577 C CA . GLY A 1 194 ? 19.372 -1.183 3.100 1.00 79.06 194 GLY A CA 1
ATOM 1578 C C . GLY A 1 194 ? 19.664 0.326 3.098 1.00 79.06 194 GLY A C 1
ATOM 1579 O O . GLY A 1 194 ? 20.720 0.741 3.566 1.00 79.06 194 GLY A O 1
ATOM 1580 N N . LYS A 1 195 ? 18.740 1.174 2.625 1.00 80.38 195 LYS A N 1
ATOM 1581 C CA . LYS A 1 195 ? 18.927 2.632 2.579 1.00 80.38 195 LYS A CA 1
ATOM 1582 C C . LYS A 1 195 ? 19.015 3.216 3.994 1.00 80.38 195 LYS A C 1
ATOM 1584 O O . LYS A 1 195 ? 18.054 3.139 4.761 1.00 80.38 195 LYS A O 1
ATOM 1589 N N . ALA A 1 196 ? 20.133 3.871 4.314 1.00 79.69 196 ALA A N 1
ATOM 1590 C CA . ALA A 1 196 ? 20.414 4.403 5.654 1.00 79.69 196 ALA A CA 1
ATOM 1591 C C . ALA A 1 196 ? 19.345 5.389 6.172 1.00 79.69 196 ALA A C 1
ATOM 1593 O O . ALA A 1 196 ? 18.928 5.314 7.325 1.00 79.69 196 ALA A O 1
ATOM 1594 N N . HIS A 1 197 ? 18.861 6.292 5.314 1.00 81.94 197 HIS A N 1
ATOM 1595 C CA . HIS A 1 197 ? 17.887 7.328 5.687 1.00 81.94 197 HIS A CA 1
ATOM 1596 C C . HIS A 1 197 ? 16.422 6.854 5.621 1.00 81.94 197 HIS A C 1
ATOM 1598 O O . HIS A 1 197 ? 15.536 7.486 6.196 1.00 81.94 197 HIS A O 1
ATOM 1604 N N . LYS A 1 198 ? 16.148 5.748 4.917 1.00 84.00 198 LYS A N 1
ATOM 1605 C CA . LYS A 1 198 ? 14.801 5.199 4.713 1.00 84.00 198 LYS A CA 1
ATOM 1606 C C . LYS A 1 198 ? 14.863 3.668 4.728 1.00 84.00 198 LYS A C 1
ATOM 1608 O O . LYS A 1 198 ? 14.827 3.038 3.676 1.00 84.00 198 LYS A O 1
ATOM 1613 N N . PRO A 1 199 ? 14.933 3.050 5.919 1.00 85.00 199 PRO A N 1
ATOM 1614 C CA . PRO A 1 199 ? 15.164 1.611 6.035 1.00 85.00 199 PRO A CA 1
ATOM 1615 C C . PRO A 1 199 ? 14.016 0.756 5.483 1.00 85.00 199 PRO A C 1
ATOM 1617 O O . PRO A 1 199 ? 14.225 -0.424 5.217 1.00 85.00 199 PRO A O 1
ATOM 1620 N N . TYR A 1 200 ? 12.817 1.331 5.322 1.00 89.69 200 TYR A N 1
ATOM 1621 C CA . TYR A 1 200 ? 11.640 0.637 4.808 1.00 89.69 200 TYR A CA 1
ATOM 1622 C C . TYR A 1 200 ? 10.863 1.495 3.811 1.00 89.69 200 TYR A C 1
ATOM 1624 O O . TYR A 1 200 ? 10.556 2.662 4.072 1.00 89.69 200 TYR A O 1
ATOM 1632 N N . GLU A 1 201 ? 10.470 0.864 2.715 1.00 92.19 201 GLU A N 1
ATOM 1633 C CA . GLU A 1 201 ? 9.565 1.386 1.697 1.00 92.19 201 GLU A CA 1
ATOM 1634 C C . GLU A 1 201 ? 8.284 0.547 1.691 1.00 92.19 201 GLU A C 1
ATOM 1636 O O . GLU A 1 201 ? 8.309 -0.655 1.979 1.00 92.19 201 GLU A O 1
ATOM 1641 N N . PHE A 1 202 ? 7.147 1.187 1.407 1.00 93.00 202 PHE A N 1
ATOM 1642 C CA . PHE A 1 202 ? 5.841 0.532 1.452 1.00 93.00 202 PHE A CA 1
ATOM 1643 C C . PHE A 1 202 ? 5.194 0.530 0.076 1.00 93.00 202 PHE A C 1
ATOM 1645 O O . PHE A 1 202 ? 4.701 1.555 -0.399 1.00 93.00 202 PHE A O 1
ATOM 1652 N N . GLY A 1 203 ? 5.168 -0.629 -0.561 1.00 94.00 203 GLY A N 1
ATOM 1653 C CA . GLY A 1 203 ? 4.702 -0.750 -1.931 1.00 94.00 203 GLY A CA 1
ATOM 1654 C C . GLY A 1 203 ? 4.720 -2.186 -2.406 1.00 94.00 203 GLY A C 1
ATOM 1655 O O . GLY A 1 203 ? 4.530 -3.103 -1.614 1.00 94.00 203 GLY A O 1
ATOM 1656 N N . VAL A 1 204 ? 4.950 -2.354 -3.698 1.00 93.06 204 VAL A N 1
ATOM 1657 C CA . VAL A 1 204 ? 5.239 -3.651 -4.309 1.00 93.06 204 VAL A CA 1
ATOM 1658 C C . VAL A 1 204 ? 6.648 -3.597 -4.877 1.00 93.06 204 VAL A C 1
ATOM 1660 O O . VAL A 1 204 ? 7.072 -2.553 -5.384 1.00 93.06 204 VAL A O 1
ATOM 1663 N N . LYS A 1 205 ? 7.388 -4.700 -4.775 1.00 91.94 205 LYS A N 1
ATOM 1664 C CA . LYS A 1 205 ? 8.677 -4.804 -5.454 1.00 91.94 205 LYS A CA 1
ATOM 1665 C C . LYS A 1 205 ? 8.436 -4.791 -6.958 1.00 91.94 205 LYS A C 1
ATOM 1667 O O . LYS A 1 205 ? 7.495 -5.415 -7.439 1.00 91.94 205 LYS A O 1
ATOM 1672 N N . VAL A 1 206 ? 9.263 -4.072 -7.696 1.00 92.38 206 VAL A N 1
ATOM 1673 C CA . VAL A 1 206 ? 9.212 -4.034 -9.154 1.00 92.38 206 VAL A CA 1
ATOM 1674 C C . VAL A 1 206 ? 10.607 -4.255 -9.702 1.00 92.38 206 VAL A C 1
ATOM 1676 O O . VAL A 1 206 ? 11.579 -3.756 -9.140 1.00 92.38 206 VAL A O 1
ATOM 1679 N N . SER A 1 207 ? 10.703 -5.001 -10.793 1.00 92.56 207 SER A N 1
ATOM 1680 C CA . SER A 1 207 ? 11.907 -5.028 -11.611 1.00 92.56 207 SER A CA 1
ATOM 1681 C C . SER A 1 207 ? 11.738 -4.086 -12.784 1.00 92.56 207 SER A C 1
ATOM 1683 O O . SER A 1 207 ? 10.667 -4.041 -13.396 1.00 92.56 207 SER A O 1
ATOM 1685 N N . VAL A 1 208 ? 12.796 -3.341 -13.075 1.00 93.31 208 VAL A N 1
ATOM 1686 C CA . VAL A 1 208 ? 12.891 -2.452 -14.224 1.00 93.31 208 VAL A CA 1
ATOM 1687 C C . VAL A 1 208 ? 14.148 -2.833 -14.994 1.00 93.31 208 VAL A C 1
ATOM 1689 O O . VAL A 1 208 ? 15.229 -2.913 -14.411 1.00 93.31 208 VAL A O 1
ATOM 1692 N N . ALA A 1 209 ? 14.002 -3.056 -16.298 1.00 94.00 209 ALA A N 1
ATOM 1693 C CA . ALA A 1 209 ? 15.123 -3.222 -17.210 1.00 94.00 209 ALA A CA 1
ATOM 1694 C C . ALA A 1 209 ? 15.228 -2.002 -18.122 1.00 94.00 209 ALA A C 1
ATOM 1696 O O . ALA A 1 209 ? 14.230 -1.555 -18.695 1.00 94.00 209 ALA A O 1
ATOM 1697 N N . THR A 1 210 ? 16.438 -1.482 -18.286 1.00 94.81 210 THR A N 1
ATOM 1698 C CA . THR A 1 210 ? 16.726 -0.382 -19.214 1.00 94.81 210 THR A CA 1
ATOM 1699 C C . THR A 1 210 ? 17.950 -0.717 -20.068 1.00 94.81 210 THR A C 1
ATOM 1701 O O . THR A 1 210 ? 18.778 -1.512 -19.624 1.00 94.81 210 THR A O 1
ATOM 1704 N N . PRO A 1 211 ? 18.093 -0.158 -21.280 1.00 93.81 211 PRO A N 1
ATOM 1705 C CA . PRO A 1 211 ? 19.303 -0.317 -22.081 1.00 93.81 211 PRO A CA 1
ATOM 1706 C C . PRO A 1 211 ? 20.564 0.092 -21.312 1.00 93.81 211 PRO A C 1
ATOM 1708 O O . PRO A 1 211 ? 20.576 1.106 -20.615 1.00 93.81 211 PRO A O 1
ATOM 1711 N N . LEU A 1 212 ? 21.645 -0.672 -21.460 1.00 94.38 212 LEU A N 1
ATOM 1712 C CA . LEU A 1 212 ? 22.945 -0.361 -20.855 1.00 94.38 212 LEU A CA 1
ATOM 1713 C C . 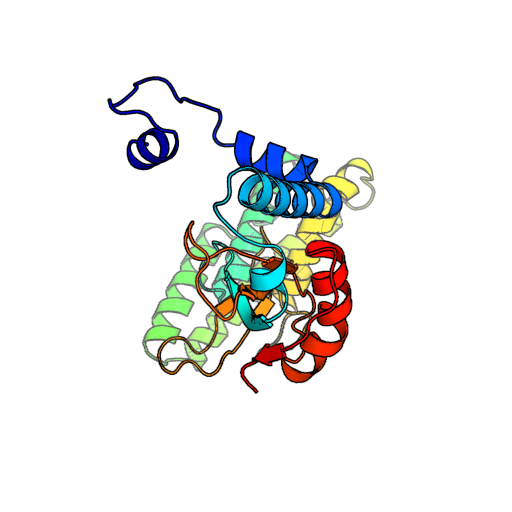LEU A 1 212 ? 23.522 0.950 -21.394 1.00 94.38 212 LEU A C 1
ATOM 1715 O O . LEU A 1 212 ? 24.167 1.699 -20.663 1.00 94.38 212 LEU A O 1
ATOM 1719 N N . TYR A 1 213 ? 23.272 1.225 -22.669 1.00 93.12 213 TYR A N 1
ATOM 1720 C CA . TYR A 1 213 ? 23.711 2.432 -23.349 1.00 93.12 213 TYR A CA 1
ATOM 1721 C C . TYR A 1 213 ? 22.497 3.266 -23.739 1.00 93.12 213 TYR A C 1
ATOM 1723 O O . TYR A 1 213 ? 21.447 2.726 -24.085 1.00 93.12 213 TYR A O 1
ATOM 1731 N N . ARG A 1 214 ? 22.643 4.592 -23.706 1.00 92.50 214 ARG A N 1
ATOM 1732 C CA . ARG A 1 214 ? 21.585 5.496 -24.165 1.00 92.50 214 ARG A CA 1
ATOM 1733 C C . ARG A 1 214 ? 21.360 5.323 -25.665 1.00 92.50 214 ARG A C 1
ATOM 1735 O O . ARG A 1 214 ? 22.311 5.374 -26.443 1.00 92.50 214 ARG A O 1
ATOM 1742 N N . SER A 1 215 ? 20.099 5.200 -26.054 1.00 92.69 215 SER A N 1
ATOM 1743 C CA . SER A 1 215 ? 19.677 5.274 -27.451 1.00 92.69 215 SER A CA 1
ATOM 1744 C C . SER A 1 215 ? 19.627 6.732 -27.920 1.00 92.69 215 SER A C 1
ATOM 1746 O O . SER A 1 215 ? 19.696 7.670 -27.120 1.00 92.69 215 SER A O 1
ATOM 1748 N N . ARG A 1 216 ? 19.451 6.949 -29.229 1.00 93.38 216 ARG A N 1
ATOM 1749 C CA . ARG A 1 216 ? 19.347 8.296 -29.824 1.00 93.38 216 ARG A CA 1
ATOM 1750 C C . ARG A 1 216 ? 18.230 9.142 -29.194 1.00 93.38 216 ARG A C 1
ATOM 1752 O O . ARG A 1 216 ? 18.404 10.340 -29.009 1.00 93.38 216 ARG A O 1
ATOM 1759 N N . GLY A 1 217 ? 17.105 8.519 -28.859 1.00 91.56 217 GLY A N 1
ATOM 1760 C CA . GLY A 1 217 ? 15.948 9.129 -28.201 1.00 91.56 217 GLY A CA 1
ATOM 1761 C C . GLY A 1 217 ? 16.037 9.182 -26.675 1.00 91.56 217 GLY A C 1
ATOM 1762 O O . GLY A 1 217 ? 15.054 9.534 -26.032 1.00 91.56 217 GLY A O 1
ATOM 1763 N N . GLY A 1 218 ? 17.183 8.827 -26.088 1.00 92.38 218 GLY A N 1
ATOM 1764 C CA . GLY A 1 218 ? 17.397 8.814 -24.644 1.00 92.38 218 GLY A CA 1
ATOM 1765 C C . GLY A 1 218 ? 17.305 7.420 -24.023 1.00 92.38 218 GLY A C 1
ATOM 1766 O O . GLY A 1 218 ? 17.681 6.420 -24.635 1.00 92.38 218 GLY A O 1
ATOM 1767 N N . GLN A 1 219 ? 16.863 7.371 -22.764 1.00 92.56 219 GLN A N 1
ATOM 1768 C CA . GLN A 1 219 ? 16.733 6.131 -22.000 1.00 92.56 219 GLN A CA 1
ATOM 1769 C C . GLN A 1 219 ? 15.316 5.575 -22.138 1.00 92.56 219 GLN A C 1
ATOM 1771 O O . GLN A 1 219 ? 14.341 6.288 -21.907 1.00 92.56 219 GLN A O 1
ATOM 1776 N N . PHE A 1 220 ? 15.212 4.287 -22.445 1.00 93.06 220 PHE A N 1
ATOM 1777 C CA . PHE A 1 220 ? 13.938 3.583 -22.546 1.00 93.06 220 PHE A CA 1
ATOM 1778 C C . PHE A 1 220 ? 13.772 2.588 -21.397 1.00 93.06 220 PHE A C 1
ATOM 1780 O O . PHE A 1 220 ? 14.746 2.059 -20.861 1.00 93.06 220 PHE A O 1
ATOM 1787 N N . VAL A 1 221 ? 12.524 2.304 -21.035 1.00 93.38 221 VAL A N 1
ATOM 1788 C CA . VAL A 1 221 ? 12.196 1.147 -20.196 1.00 93.38 221 VAL A CA 1
ATOM 1789 C C . VAL A 1 221 ? 12.003 -0.033 -21.138 1.00 93.38 221 VAL A C 1
ATOM 1791 O O . VAL A 1 221 ? 11.036 -0.064 -21.887 1.00 93.38 221 VAL A O 1
ATOM 1794 N N . ALA A 1 222 ? 12.938 -0.979 -21.128 1.00 92.31 222 ALA A N 1
ATOM 1795 C CA . ALA A 1 222 ? 12.876 -2.173 -21.968 1.00 92.31 222 ALA A CA 1
ATOM 1796 C C . ALA A 1 222 ? 11.909 -3.220 -21.393 1.00 92.31 222 ALA A C 1
ATOM 1798 O O . ALA A 1 222 ? 11.267 -3.966 -22.126 1.00 92.31 222 ALA A O 1
ATOM 1799 N N . HIS A 1 223 ? 11.787 -3.264 -20.065 1.00 92.81 223 HIS A N 1
ATOM 1800 C CA . HIS A 1 223 ? 10.856 -4.141 -19.368 1.00 92.81 223 HIS A CA 1
ATOM 1801 C C . HIS A 1 223 ? 10.507 -3.570 -17.995 1.00 92.81 223 HIS A C 1
ATOM 1803 O O . HIS A 1 223 ? 11.341 -2.939 -17.342 1.00 92.81 223 HIS A O 1
ATOM 1809 N N . ILE A 1 224 ? 9.288 -3.832 -17.529 1.00 92.38 224 ILE A N 1
ATOM 1810 C CA . ILE A 1 224 ? 8.882 -3.566 -16.151 1.00 92.38 224 ILE A CA 1
ATOM 1811 C C . ILE A 1 224 ? 7.940 -4.662 -15.671 1.00 92.38 224 ILE A C 1
ATOM 1813 O O . ILE A 1 224 ? 7.014 -5.048 -16.384 1.00 92.38 224 ILE A O 1
ATOM 1817 N N . LYS A 1 225 ? 8.154 -5.150 -14.448 1.00 91.06 225 LYS A N 1
ATOM 1818 C CA . LYS A 1 225 ? 7.314 -6.197 -13.861 1.00 91.06 225 LYS A CA 1
ATOM 1819 C C . LYS A 1 225 ? 7.127 -6.011 -12.368 1.00 91.06 225 LYS A C 1
ATOM 1821 O O . LYS A 1 225 ? 8.086 -5.767 -11.638 1.00 91.06 225 LYS A O 1
ATOM 1826 N N . ALA A 1 226 ? 5.886 -6.156 -11.909 1.00 91.38 226 ALA A N 1
ATOM 1827 C CA . ALA A 1 226 ? 5.581 -6.222 -10.486 1.00 91.38 226 ALA A CA 1
ATOM 1828 C C . ALA A 1 226 ? 5.901 -7.616 -9.931 1.00 91.38 226 ALA A C 1
ATOM 1830 O O . ALA A 1 226 ? 5.597 -8.632 -10.550 1.00 91.38 226 ALA A O 1
ATOM 1831 N N . LEU A 1 227 ? 6.495 -7.650 -8.743 1.00 91.62 227 LEU A N 1
ATOM 1832 C CA . LEU A 1 227 ? 6.962 -8.851 -8.058 1.00 91.62 227 LEU A CA 1
ATOM 1833 C C . LEU A 1 227 ? 6.318 -8.921 -6.662 1.00 91.62 227 LEU A C 1
ATOM 1835 O O . LEU A 1 227 ? 6.967 -8.596 -5.663 1.00 91.62 227 LEU A O 1
ATOM 1839 N N . PRO A 1 228 ? 5.022 -9.275 -6.574 1.00 90.75 228 PRO A N 1
ATOM 1840 C CA . PRO A 1 228 ? 4.350 -9.441 -5.292 1.00 90.75 228 PRO A CA 1
ATOM 1841 C C . PRO A 1 228 ? 4.931 -10.630 -4.509 1.00 90.75 228 PRO A C 1
ATOM 1843 O O . PRO A 1 228 ? 5.532 -11.544 -5.069 1.00 90.75 228 PRO A O 1
ATOM 1846 N N . GLY A 1 229 ? 4.721 -10.632 -3.199 1.00 88.69 229 GLY A N 1
ATOM 1847 C CA . GLY A 1 229 ? 5.226 -11.627 -2.255 1.00 88.69 229 GLY A CA 1
ATOM 1848 C C . GLY A 1 229 ? 6.556 -11.258 -1.594 1.00 88.69 229 GLY A C 1
ATOM 1849 O O . GLY A 1 229 ? 7.097 -12.085 -0.862 1.00 88.69 229 GLY A O 1
ATOM 1850 N N . ASN A 1 230 ? 7.078 -10.045 -1.814 1.00 87.06 230 ASN A N 1
ATOM 1851 C CA . ASN A 1 230 ? 8.400 -9.598 -1.364 1.00 87.06 230 ASN A CA 1
ATOM 1852 C C . ASN A 1 230 ? 9.517 -10.645 -1.615 1.00 87.06 230 ASN A C 1
ATOM 1854 O O . ASN A 1 230 ? 10.157 -11.097 -0.657 1.00 87.06 230 ASN A O 1
ATOM 1858 N N . PRO A 1 231 ? 9.748 -11.065 -2.876 1.00 87.31 231 PRO A N 1
ATOM 1859 C CA . PRO A 1 231 ? 10.766 -12.067 -3.194 1.00 87.31 231 PRO A CA 1
ATOM 1860 C C . PRO A 1 231 ? 12.170 -11.547 -2.882 1.00 87.31 231 PRO A C 1
ATOM 1862 O O . PRO A 1 231 ? 12.414 -10.343 -2.929 1.00 87.31 231 PRO A O 1
ATOM 1865 N N . TYR A 1 232 ? 13.107 -12.441 -2.573 1.00 83.81 232 TYR A N 1
ATOM 1866 C CA . TYR A 1 232 ? 14.513 -12.069 -2.398 1.00 83.81 232 TYR A CA 1
ATOM 1867 C C . TYR A 1 232 ? 15.126 -11.637 -3.735 1.00 83.81 232 TYR A C 1
ATOM 1869 O O . TYR A 1 232 ? 14.884 -12.295 -4.745 1.00 83.81 232 TYR A O 1
ATOM 1877 N N . ASP A 1 233 ? 15.909 -10.553 -3.739 1.00 80.44 233 ASP A N 1
ATOM 1878 C CA . ASP A 1 233 ? 16.385 -9.900 -4.970 1.00 80.44 233 ASP A CA 1
ATOM 1879 C C . ASP A 1 233 ? 17.167 -10.869 -5.871 1.00 80.44 233 ASP A C 1
ATOM 1881 O O . ASP A 1 233 ? 16.858 -10.972 -7.059 1.00 80.44 233 ASP A O 1
ATOM 1885 N N . GLY A 1 234 ? 18.047 -11.696 -5.297 1.00 78.94 234 GLY A N 1
ATOM 1886 C CA . GLY A 1 234 ? 18.821 -12.691 -6.049 1.00 78.94 234 GLY A CA 1
ATOM 1887 C C . GLY A 1 234 ? 17.983 -13.767 -6.757 1.00 78.94 234 GLY A C 1
ATOM 1888 O O . GLY A 1 234 ? 18.440 -14.360 -7.728 1.00 78.94 234 GLY A O 1
ATOM 1889 N N . HIS A 1 235 ? 16.738 -14.010 -6.333 1.00 81.06 235 HIS A N 1
ATOM 1890 C CA . HIS A 1 235 ? 15.848 -14.988 -6.980 1.00 81.06 235 HIS A CA 1
ATOM 1891 C C . HIS A 1 235 ? 14.998 -14.374 -8.101 1.00 81.06 235 HIS A C 1
ATOM 1893 O O . HIS A 1 235 ? 14.298 -15.089 -8.821 1.00 81.06 235 HIS A O 1
ATOM 1899 N N . THR A 1 236 ? 15.021 -13.047 -8.249 1.00 83.88 236 THR A N 1
ATOM 1900 C CA . THR A 1 236 ? 14.144 -12.361 -9.201 1.00 83.88 236 THR A CA 1
ATOM 1901 C C . THR A 1 236 ? 14.655 -12.473 -10.635 1.00 83.88 236 THR A C 1
ATOM 1903 O O . THR A 1 236 ? 13.852 -12.729 -11.530 1.00 83.88 236 THR A O 1
ATOM 1906 N N . LEU A 1 237 ? 15.972 -12.373 -10.860 1.00 85.31 237 LEU A N 1
ATOM 1907 C CA . LEU A 1 237 ? 16.570 -12.310 -12.201 1.00 85.31 237 LEU A CA 1
ATOM 1908 C C . LEU A 1 237 ? 16.154 -13.479 -13.100 1.00 85.31 237 LEU A C 1
ATOM 1910 O O . LEU A 1 237 ? 15.587 -13.243 -14.162 1.00 85.31 237 LEU A O 1
ATOM 1914 N N . ALA A 1 238 ? 16.332 -14.726 -12.652 1.00 85.00 238 ALA A N 1
ATOM 1915 C CA . ALA A 1 238 ? 15.976 -15.913 -13.439 1.00 85.00 238 ALA A CA 1
ATOM 1916 C C . ALA A 1 238 ? 14.496 -15.936 -13.867 1.00 85.00 238 ALA A C 1
ATOM 1918 O O . ALA A 1 238 ? 14.158 -16.445 -14.931 1.00 85.00 238 ALA A O 1
ATOM 1919 N N . THR A 1 239 ? 13.615 -15.337 -13.062 1.00 84.69 239 THR A N 1
ATOM 1920 C CA . THR A 1 239 ? 12.176 -15.249 -13.354 1.00 84.69 239 THR A CA 1
ATOM 1921 C C . THR A 1 239 ? 11.857 -14.148 -14.374 1.00 84.69 239 THR A C 1
ATOM 1923 O O . THR A 1 239 ? 10.823 -14.194 -15.042 1.00 84.69 239 THR A O 1
ATOM 1926 N N . ILE A 1 240 ? 12.710 -13.127 -14.478 1.00 90.06 240 ILE A N 1
ATOM 1927 C CA . ILE A 1 240 ? 12.447 -11.912 -15.257 1.00 90.06 240 ILE A CA 1
ATOM 1928 C C . ILE A 1 240 ? 13.131 -11.952 -16.624 1.00 90.06 240 ILE A C 1
ATOM 1930 O O .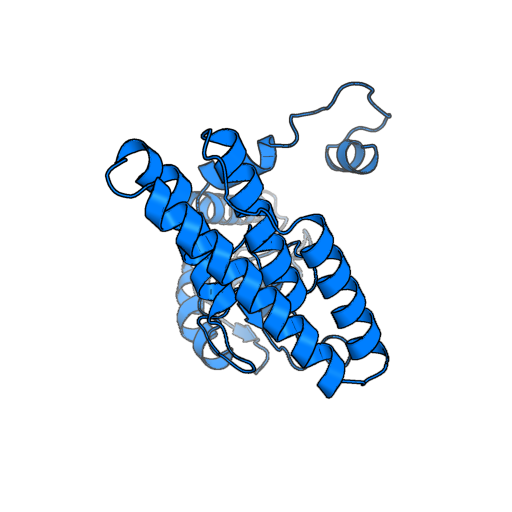 ILE A 1 240 ? 12.561 -11.427 -17.575 1.00 90.06 240 ILE A O 1
ATOM 1934 N N . LEU A 1 241 ? 14.298 -12.593 -16.757 1.00 91.06 241 LEU A N 1
ATOM 1935 C CA . LEU A 1 241 ? 15.045 -12.628 -18.023 1.00 91.06 241 LEU A CA 1
ATOM 1936 C C . LEU A 1 241 ? 14.201 -13.102 -19.222 1.00 91.06 241 LEU A C 1
ATOM 1938 O O . LEU A 1 241 ? 14.139 -12.352 -20.197 1.00 91.06 241 LEU A O 1
ATOM 1942 N N . PRO A 1 242 ? 13.441 -14.218 -19.146 1.00 91.81 242 PRO A N 1
ATOM 1943 C CA . PRO A 1 242 ? 12.590 -14.626 -20.267 1.00 91.81 242 PRO A CA 1
ATOM 1944 C C . PRO A 1 242 ? 11.498 -13.595 -20.589 1.00 91.81 242 PRO A C 1
ATOM 1946 O O . PRO A 1 242 ? 11.112 -13.403 -21.738 1.00 91.81 242 PRO A O 1
ATOM 1949 N N . ALA A 1 243 ? 10.989 -12.893 -19.571 1.00 89.69 243 ALA A N 1
ATOM 1950 C CA . ALA A 1 243 ? 9.977 -11.857 -19.758 1.00 89.69 243 ALA A CA 1
ATOM 1951 C C . ALA A 1 243 ? 10.552 -10.595 -20.423 1.00 89.69 243 ALA A C 1
ATOM 1953 O O . ALA A 1 243 ? 9.850 -9.949 -21.205 1.00 89.69 243 ALA A O 1
ATOM 1954 N N . ILE A 1 244 ? 11.817 -10.262 -20.144 1.00 91.69 244 ILE A N 1
ATOM 1955 C CA . ILE A 1 244 ? 12.543 -9.183 -20.822 1.00 91.69 244 ILE A CA 1
ATOM 1956 C C . ILE A 1 244 ? 12.726 -9.536 -22.300 1.00 91.69 244 ILE A C 1
ATOM 1958 O O . ILE A 1 244 ? 12.359 -8.734 -23.155 1.00 91.69 244 ILE A O 1
ATOM 1962 N N . GLU A 1 245 ? 13.223 -10.736 -22.604 1.00 92.44 245 GLU A N 1
ATOM 1963 C CA . GLU A 1 245 ? 13.445 -11.190 -23.985 1.00 92.44 245 GLU A CA 1
ATOM 1964 C C . GLU A 1 245 ? 12.146 -11.193 -24.794 1.00 92.44 245 GLU A C 1
ATOM 1966 O O . GLU A 1 245 ? 12.111 -10.661 -25.901 1.00 92.44 245 GLU A O 1
ATOM 1971 N N . ASN A 1 246 ? 11.045 -11.661 -24.200 1.00 89.12 246 ASN A N 1
ATOM 1972 C CA . ASN A 1 246 ? 9.717 -11.590 -24.813 1.00 89.12 246 ASN A CA 1
ATOM 1973 C C . ASN A 1 246 ? 9.217 -10.147 -25.016 1.00 89.12 246 ASN A C 1
ATOM 1975 O O . ASN A 1 246 ? 8.502 -9.868 -25.977 1.00 89.12 246 ASN A O 1
ATOM 1979 N N . SER A 1 247 ? 9.565 -9.217 -24.121 1.00 87.31 247 SER A N 1
ATOM 1980 C CA . SER A 1 247 ? 9.172 -7.803 -24.251 1.00 87.31 247 SER A CA 1
ATOM 1981 C C . SER A 1 247 ? 9.960 -7.089 -25.349 1.00 87.31 247 SER A C 1
ATOM 1983 O O . SER A 1 247 ? 9.416 -6.241 -26.046 1.00 87.31 247 SER A O 1
ATOM 1985 N N . ILE A 1 248 ? 11.236 -7.431 -25.510 1.00 87.81 248 ILE A N 1
ATOM 1986 C CA . ILE A 1 248 ? 12.123 -6.821 -26.507 1.00 87.81 248 ILE A CA 1
ATOM 1987 C C . ILE A 1 248 ? 11.980 -7.510 -27.873 1.00 87.81 248 ILE A C 1
ATOM 1989 O O . ILE A 1 248 ? 12.208 -6.882 -28.905 1.00 87.81 248 ILE A O 1
ATOM 1993 N N . GLY A 1 249 ? 11.608 -8.792 -27.891 1.00 86.19 249 GLY A N 1
ATOM 1994 C CA . GLY A 1 249 ? 11.589 -9.627 -29.091 1.00 86.19 249 GLY A CA 1
ATOM 1995 C C . GLY A 1 249 ? 12.983 -10.079 -29.540 1.00 86.19 249 GLY A C 1
ATOM 1996 O O . GLY A 1 249 ? 13.176 -10.378 -30.716 1.00 86.19 249 GLY A O 1
ATOM 1997 N N . ALA A 1 250 ? 13.971 -10.090 -28.637 1.00 86.88 250 ALA A N 1
ATOM 1998 C CA . ALA A 1 250 ? 15.345 -10.491 -28.935 1.00 86.88 250 ALA A CA 1
ATOM 1999 C C . ALA A 1 250 ? 16.064 -11.046 -27.698 1.00 86.88 250 ALA A C 1
ATOM 2001 O O . ALA A 1 250 ? 15.797 -10.623 -26.574 1.00 86.88 250 ALA A O 1
ATOM 2002 N N . ASN A 1 251 ? 17.037 -11.931 -27.932 1.00 92.12 251 ASN A N 1
ATOM 2003 C CA . ASN A 1 251 ? 17.879 -12.487 -26.874 1.00 92.12 251 ASN A CA 1
ATOM 2004 C C . ASN A 1 251 ? 18.859 -11.444 -26.327 1.00 92.12 251 ASN A C 1
ATOM 2006 O O . ASN A 1 251 ? 19.502 -10.697 -27.089 1.00 92.12 251 ASN A O 1
ATOM 2010 N N . LEU A 1 252 ? 19.026 -11.456 -25.006 1.00 92.62 252 LEU A N 1
ATOM 2011 C CA . LEU A 1 252 ? 19.972 -10.587 -24.313 1.00 92.62 252 LEU A CA 1
ATOM 2012 C C . LEU A 1 252 ? 21.408 -11.078 -24.540 1.00 92.62 252 LEU A C 1
ATOM 2014 O O . LEU A 1 252 ? 21.724 -12.252 -24.386 1.00 92.62 252 LEU A O 1
ATOM 2018 N N . ALA A 1 253 ? 22.297 -10.159 -24.908 1.00 93.38 253 ALA A N 1
ATOM 2019 C CA . ALA A 1 253 ? 23.729 -10.409 -25.071 1.00 93.38 253 ALA A CA 1
ATOM 2020 C C . ALA A 1 253 ? 24.531 -10.036 -23.816 1.00 93.38 253 ALA A C 1
ATOM 2022 O O . ALA A 1 253 ? 25.589 -10.607 -23.563 1.00 93.38 253 ALA A O 1
ATOM 2023 N N . LYS A 1 254 ? 24.051 -9.059 -23.037 1.00 93.31 254 LYS A N 1
ATOM 2024 C CA . LYS A 1 254 ? 24.705 -8.607 -21.804 1.00 93.31 254 LYS A CA 1
ATOM 2025 C C . LYS A 1 254 ? 23.669 -8.165 -20.782 1.00 93.31 254 LYS A C 1
ATOM 2027 O O . LYS A 1 254 ? 22.764 -7.399 -21.103 1.00 93.31 254 LYS A O 1
ATOM 2032 N N . ILE A 1 255 ? 23.844 -8.615 -19.547 1.00 92.25 255 ILE A N 1
ATOM 2033 C CA . ILE A 1 255 ? 23.002 -8.241 -18.413 1.00 92.25 255 ILE A CA 1
ATOM 2034 C C . ILE A 1 255 ? 23.915 -7.665 -17.339 1.00 92.25 255 ILE A C 1
ATOM 2036 O O . ILE A 1 255 ? 24.916 -8.280 -16.973 1.00 92.25 255 ILE A O 1
ATOM 2040 N N . VAL A 1 256 ? 23.575 -6.478 -16.854 1.00 91.75 256 VAL A N 1
ATOM 2041 C CA . VAL A 1 256 ? 24.189 -5.861 -15.678 1.00 91.75 256 VAL A CA 1
ATOM 2042 C C . VAL A 1 256 ? 23.112 -5.789 -14.605 1.00 91.75 256 VAL A C 1
ATOM 2044 O O . VAL A 1 256 ? 22.022 -5.289 -14.867 1.00 91.75 256 VAL A O 1
ATOM 2047 N N . ALA A 1 257 ? 23.387 -6.313 -13.420 1.00 85.94 257 ALA A N 1
ATOM 2048 C CA . ALA A 1 257 ? 22.473 -6.259 -12.288 1.00 85.94 257 ALA A CA 1
ATOM 2049 C C . ALA A 1 257 ? 23.270 -5.995 -11.012 1.00 85.94 257 ALA A C 1
ATOM 2051 O O . ALA A 1 257 ? 24.397 -6.479 -10.887 1.00 85.94 257 ALA A O 1
ATOM 2052 N N . ASP A 1 258 ? 22.676 -5.250 -10.085 1.00 69.00 258 ASP A N 1
ATOM 2053 C CA . ASP A 1 258 ? 23.233 -5.082 -8.746 1.00 69.00 258 ASP A CA 1
ATOM 2054 C C . ASP A 1 258 ? 22.944 -6.353 -7.926 1.00 69.00 258 ASP A C 1
ATOM 2056 O O . ASP A 1 258 ? 21.811 -6.848 -7.912 1.00 69.00 258 ASP A O 1
ATOM 2060 N N . ALA A 1 259 ? 23.993 -6.911 -7.308 1.00 50.66 259 ALA A N 1
ATOM 2061 C CA . ALA A 1 259 ? 23.946 -8.118 -6.477 1.00 50.66 259 ALA A CA 1
ATOM 2062 C C . ALA A 1 259 ? 23.514 -7.820 -5.033 1.00 50.66 259 ALA A C 1
ATOM 2064 O O . ALA A 1 259 ? 23.977 -6.799 -4.472 1.00 50.66 259 ALA A O 1
#

Secondary structure (DSSP, 8-state):
-HHHHHHTT-SS--SS-SS-TTHHHHHHHHHHHHHHHHHHHHHHHHHHHTTSS-GGGGGEEEEEEEEEE-S-----HHHHHHHHHHHHHHHHHHTT---S---HHHHHHHHHHHHHHHHTT-HHHHHHHHHHHHHHHHHHHHHHHHHHTT-GGGHHHHHHHHHHHHHHHH--TT--SS--S-SS-TT-EEE----TT-S-EEEEEEEEEEESS-BTTB----EEEEETT---GGGHHHHHHHHHHHHHTS--SEEEE--